Protein AF-A0AAW2FL80-F1 (afdb_monomer)

Mean predicted aligned error: 4.83 Å

InterPro domains:
  IPR005615 Glutathione synthase [PF03917] (16-203)
  IPR005615 Glutathione synthase [PTHR11130] (7-203)
  IPR014049 Glutathione synthase, N-terminal, eukaryotic [G3DSA:3.30.1490.80] (10-86)

Solvent-accessible surface area (backbone atoms only — not comparable to full-atom values): 12447 Å² total; per-residue (Å²): 131,82,73,71,71,69,66,66,83,60,84,76,82,66,54,73,68,56,45,53,55,50,52,53,53,47,53,53,49,28,57,78,72,59,43,48,40,61,46,85,91,66,68,42,97,92,50,71,42,73,51,93,73,72,87,61,71,78,64,72,60,64,68,55,54,51,52,59,60,67,44,47,65,57,50,52,51,51,51,54,53,52,75,71,34,60,68,60,49,54,64,72,39,47,70,50,40,78,73,32,73,67,56,30,53,56,48,50,53,51,50,56,44,60,75,74,47,79,84,71,87,81,84,86,84,63,68,43,76,42,71,46,71,35,90,79,55,86,40,70,43,78,76,50,72,39,73,64,88,58,73,55,38,56,55,54,28,53,50,53,52,48,40,40,52,52,32,37,77,71,73,30,43,67,58,34,70,77,67,53,75,91,63,57,48,36,60,51,53,52,49,54,54,52,50,53,52,61,72,66,65,66,94,127

Sequence (204 aa):
MDLSQLEPCVELPLSEEQLAECVDKAKDWALIHGISMRSAEHYNKNQVQVLPFTLLPSSFPRASFVAVKNIQTILNELIHKVAHDKEFLTSSLKSTIEADPFTAKLFHIYEVVHEKGFTQKVNLGLFRSDYLLHEDGSKIKQVELNTIATSFAALATITSEYHRYILAELGGRQKASEQLPENNAFIGFCKGLIFAWEFYNNPE

Foldseek 3Di:
DDLPQQDFLADDDDPPVLVVVLVVVLQVLQVVLPCWDADPVDGDPPDIHHHDDDSADDGADPVQVVVVVVCVVVVVVVVVVCLVDPVNVCVVCVVVLVVPVVVVVVVVVVVVDVVVDDPDPQDFWLKDWDWDQPDSNPDIDTPDMDRPPDDCLSVVQSVLVSNCVSCVVSVSNVVSVVPRDHRCSVVVVVVSVVVSVVVVVDPD

pLDDT: mean 93.38, std 8.64, range [36.66, 98.56]

Structure (mmCIF, N/CA/C/O backbone):
data_AF-A0AAW2FL80-F1
#
_entry.id   AF-A0AAW2FL80-F1
#
loop_
_atom_site.group_PDB
_atom_site.id
_atom_site.type_symbol
_atom_site.label_atom_id
_atom_site.label_alt_id
_atom_site.label_comp_id
_atom_site.label_asym_id
_atom_site.label_entity_id
_atom_site.label_seq_id
_atom_site.pdbx_PDB_ins_code
_atom_site.Cartn_x
_atom_site.Cartn_y
_atom_site.Cartn_z
_atom_site.occupancy
_atom_site.B_iso_or_equiv
_atom_site.auth_seq_id
_atom_site.auth_comp_id
_atom_site.auth_asym_id
_atom_site.auth_atom_id
_atom_site.pdbx_PDB_model_num
ATOM 1 N N . MET A 1 1 ? -32.739 11.746 -3.221 1.00 36.66 1 MET A N 1
ATOM 2 C CA . MET A 1 1 ? -31.984 10.548 -3.629 1.00 36.66 1 MET A CA 1
ATOM 3 C C . MET A 1 1 ?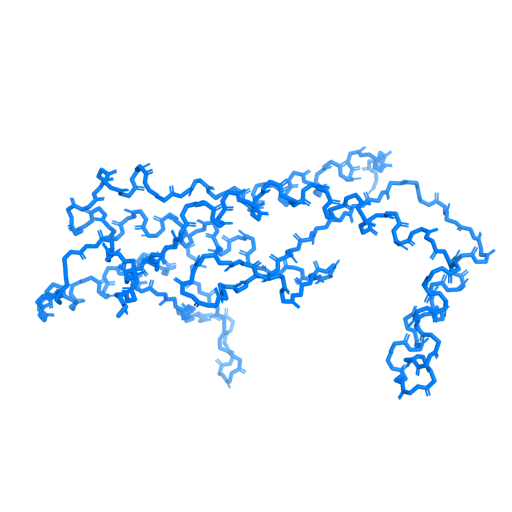 -31.018 10.292 -2.509 1.00 36.66 1 MET A C 1
ATOM 5 O O . MET A 1 1 ? -30.212 11.163 -2.213 1.00 36.66 1 MET A O 1
ATOM 9 N N . ASP A 1 2 ? -31.277 9.210 -1.795 1.00 42.09 2 ASP A N 1
ATOM 10 C CA . ASP A 1 2 ? -30.613 8.856 -0.552 1.00 42.09 2 ASP A CA 1
ATOM 11 C C . ASP A 1 2 ? -29.148 8.549 -0.871 1.00 42.09 2 ASP A C 1
ATOM 13 O O . ASP A 1 2 ? -28.865 7.643 -1.654 1.00 42.09 2 ASP A O 1
ATOM 17 N N . LEU A 1 3 ? -28.225 9.367 -0.360 1.00 47.09 3 LEU A N 1
ATOM 18 C CA . LEU A 1 3 ? -26.816 8.994 -0.329 1.00 47.09 3 LEU A CA 1
ATOM 19 C C . LEU A 1 3 ? -26.802 7.696 0.465 1.00 47.09 3 LEU A C 1
ATOM 21 O O . LEU A 1 3 ? -27.141 7.737 1.643 1.00 47.09 3 LEU A O 1
ATOM 25 N N . SER A 1 4 ? -26.472 6.562 -0.149 1.00 55.09 4 SER A N 1
ATOM 26 C CA . SER A 1 4 ? -26.296 5.310 0.581 1.00 55.09 4 SER A CA 1
ATOM 27 C C . SER A 1 4 ? -25.091 5.466 1.512 1.00 55.09 4 SER A C 1
ATOM 29 O O . SER A 1 4 ? -23.977 5.056 1.188 1.00 55.09 4 SER A O 1
ATOM 31 N N . GLN A 1 5 ? -25.289 6.161 2.634 1.00 69.31 5 GLN A N 1
ATOM 32 C CA . GLN A 1 5 ? -24.307 6.330 3.682 1.00 69.31 5 GLN A CA 1
ATOM 33 C C . GLN A 1 5 ? -24.043 4.939 4.217 1.00 69.31 5 GLN A C 1
ATOM 35 O O . GLN A 1 5 ? -24.926 4.275 4.754 1.00 69.31 5 GLN A O 1
ATOM 40 N N . LEU A 1 6 ? -22.822 4.471 3.993 1.00 78.75 6 LEU A N 1
ATOM 41 C CA . LEU A 1 6 ? -22.391 3.201 4.534 1.00 78.75 6 LEU A CA 1
ATOM 42 C C . LEU A 1 6 ? -22.517 3.275 6.052 1.00 78.75 6 LEU A C 1
ATOM 44 O O . LEU A 1 6 ? -21.982 4.191 6.679 1.00 78.75 6 LEU A O 1
ATOM 48 N N . GLU A 1 7 ? -23.233 2.313 6.622 1.00 84.00 7 GLU A N 1
ATOM 49 C CA . GLU A 1 7 ? -23.455 2.275 8.060 1.00 84.00 7 GLU A CA 1
ATOM 50 C C . GLU A 1 7 ? -22.123 2.171 8.806 1.00 84.00 7 GLU A C 1
ATOM 52 O O . GLU A 1 7 ? -21.232 1.426 8.375 1.00 84.00 7 GLU A O 1
ATOM 57 N N . PRO A 1 8 ? -21.963 2.884 9.929 1.00 85.06 8 PRO A N 1
ATOM 58 C CA . PRO A 1 8 ? -20.756 2.793 10.728 1.00 85.06 8 PRO A CA 1
ATOM 59 C C . PRO A 1 8 ? -20.553 1.378 11.292 1.00 85.06 8 PRO A C 1
ATOM 61 O O . PRO A 1 8 ? -21.468 0.556 11.428 1.00 85.06 8 PRO A O 1
ATOM 64 N N . CYS A 1 9 ? -19.303 1.064 11.629 1.00 84.69 9 CYS A N 1
ATOM 65 C CA . CYS A 1 9 ? -18.951 -0.245 12.177 1.00 84.69 9 CYS A CA 1
ATOM 66 C C . CYS A 1 9 ? -19.537 -0.467 13.583 1.00 84.69 9 CYS A C 1
ATOM 68 O O . CYS A 1 9 ? -19.841 -1.607 13.927 1.00 84.69 9 CYS A O 1
ATOM 70 N N . VAL A 1 10 ? -19.773 0.607 14.336 1.00 88.50 10 VAL A N 1
ATOM 71 C CA . VAL A 1 10 ? -20.399 0.640 15.668 1.00 88.50 10 VAL A CA 1
ATOM 72 C C . VAL A 1 10 ? -21.458 1.742 15.717 1.00 88.50 10 VAL A C 1
ATOM 74 O O . VAL A 1 10 ? -21.492 2.596 14.832 1.00 88.50 10 VAL A O 1
ATOM 77 N N . GLU A 1 11 ? -22.314 1.729 16.735 1.00 88.62 11 GLU A N 1
ATOM 78 C CA . GLU A 1 11 ? -23.254 2.824 16.984 1.00 88.62 11 GLU A CA 1
ATOM 79 C C . GLU A 1 11 ? -22.489 4.102 17.368 1.00 88.62 11 GLU A C 1
ATOM 81 O O . GLU A 1 11 ? -21.531 4.057 18.141 1.00 88.62 11 GLU A O 1
ATOM 86 N N . LEU A 1 12 ? -22.875 5.232 16.774 1.00 90.12 12 LEU A N 1
ATOM 87 C CA . LEU A 1 12 ? -22.238 6.535 16.969 1.00 90.12 12 LEU A CA 1
ATOM 88 C C . LEU A 1 12 ? -23.303 7.588 17.323 1.00 90.12 12 LEU A C 1
ATOM 90 O O . LEU A 1 12 ? -24.418 7.500 16.807 1.00 90.12 12 LEU A O 1
ATOM 94 N N . PRO A 1 13 ? -22.961 8.623 18.116 1.00 93.19 13 PRO A N 1
ATOM 95 C CA . PRO A 1 13 ? -21.646 8.883 18.712 1.00 93.19 13 PRO A CA 1
ATOM 96 C C . PRO A 1 13 ? -21.350 7.981 19.921 1.00 93.19 13 PRO A C 1
ATOM 98 O O . PRO A 1 13 ? -22.260 7.544 20.617 1.00 93.19 13 PRO A O 1
ATOM 101 N N . LEU A 1 14 ? -20.064 7.739 20.191 1.00 94.19 14 LEU A N 1
ATOM 102 C CA . LEU A 1 14 ? -19.632 7.156 21.467 1.00 94.19 14 LEU A CA 1
ATOM 103 C C . LEU A 1 14 ? -19.832 8.182 22.594 1.00 94.19 14 LEU A C 1
ATOM 105 O O . LEU A 1 14 ? -19.720 9.387 22.347 1.00 94.19 14 LEU A O 1
ATOM 109 N N . SER A 1 15 ? -20.082 7.726 23.827 1.00 96.38 15 SER A N 1
ATOM 110 C CA . SER A 1 15 ? -20.054 8.630 24.983 1.00 96.38 15 SER A CA 1
ATOM 111 C C . SER A 1 15 ? -18.646 9.210 25.182 1.00 96.38 15 SER A C 1
ATOM 113 O O . SER A 1 15 ? -17.657 8.607 24.761 1.00 96.38 15 SER A O 1
ATOM 115 N N . GLU A 1 16 ? -18.531 10.372 25.832 1.00 97.12 16 GLU A N 1
ATOM 116 C CA . GLU A 1 16 ? -17.223 11.001 26.087 1.00 97.12 16 GLU A CA 1
ATOM 117 C C . GLU A 1 16 ? -16.277 10.077 26.870 1.00 97.12 16 GLU A C 1
ATOM 119 O O . GLU A 1 16 ? -15.099 9.969 26.533 1.00 97.12 16 GLU A O 1
ATOM 124 N N . GLU A 1 17 ? -16.809 9.362 27.865 1.00 97.06 17 GLU A N 1
ATOM 125 C CA . GLU A 1 17 ? -16.064 8.390 28.669 1.00 97.06 17 GLU A CA 1
ATOM 126 C C . GLU A 1 17 ? -15.569 7.212 27.817 1.00 97.06 17 GLU A C 1
ATOM 128 O O . GLU A 1 17 ? -14.380 6.893 27.831 1.00 97.06 17 GLU A O 1
ATOM 133 N N . GLN A 1 18 ? -16.450 6.621 27.000 1.00 96.19 18 GLN A N 1
ATOM 134 C CA . GLN A 1 18 ? -16.086 5.517 26.107 1.00 96.19 18 GLN A CA 1
ATOM 135 C C . GLN A 1 18 ? -15.060 5.945 25.057 1.00 96.19 18 GLN A C 1
ATOM 137 O O . GLN A 1 18 ? -14.139 5.189 24.748 1.00 96.19 18 GLN A O 1
ATOM 142 N N . LEU A 1 19 ? -15.205 7.150 24.497 1.00 97.19 19 LEU A N 1
ATOM 143 C CA . LEU A 1 19 ? -14.268 7.692 23.521 1.00 97.19 19 LEU A CA 1
ATOM 144 C C . LEU A 1 19 ? -12.882 7.892 24.142 1.00 97.19 19 LEU A C 1
ATOM 146 O O . LEU A 1 19 ? -11.893 7.485 23.533 1.00 97.19 19 LEU A O 1
ATOM 150 N N . ALA A 1 20 ? -12.808 8.487 25.335 1.00 97.69 20 ALA A N 1
ATOM 151 C CA . ALA A 1 20 ? -11.549 8.697 26.042 1.00 97.69 20 ALA A CA 1
ATOM 152 C C . ALA A 1 20 ? -10.837 7.364 26.325 1.00 97.69 20 ALA A C 1
ATOM 154 O O . ALA A 1 20 ? -9.677 7.198 25.946 1.00 97.69 20 ALA A O 1
ATOM 155 N N . GLU A 1 21 ? -11.557 6.381 26.875 1.00 97.38 21 GLU A N 1
ATOM 156 C CA . GLU A 1 21 ? -11.011 5.047 27.145 1.00 97.38 21 GLU A CA 1
ATOM 157 C C . GLU A 1 21 ? -10.529 4.352 25.857 1.00 97.38 21 GLU A C 1
ATOM 159 O O . GLU A 1 21 ? -9.440 3.773 25.819 1.00 97.38 21 GLU A O 1
ATOM 164 N N . CYS A 1 22 ? -11.303 4.441 24.769 1.00 96.75 22 CYS A N 1
ATOM 165 C CA . CYS A 1 22 ? -10.926 3.864 23.478 1.00 96.75 22 CYS A CA 1
ATOM 166 C C . CYS A 1 22 ? -9.666 4.506 22.896 1.00 96.75 22 CYS A C 1
ATOM 168 O O . CYS A 1 22 ? -8.829 3.805 22.328 1.00 96.75 22 CYS A O 1
ATOM 170 N N . VAL A 1 23 ? -9.524 5.828 23.015 1.00 97.56 23 VAL A N 1
ATOM 171 C CA . VAL A 1 23 ? -8.348 6.557 22.528 1.00 97.56 23 VAL A CA 1
ATOM 172 C C . VAL A 1 23 ? -7.092 6.152 23.297 1.00 97.56 23 VAL A C 1
ATOM 174 O O . VAL A 1 23 ? -6.042 5.976 22.676 1.00 97.56 23 VAL A O 1
ATOM 177 N N . ASP A 1 24 ? -7.184 5.966 24.612 1.00 97.50 24 ASP A N 1
ATOM 178 C CA . ASP A 1 24 ? -6.040 5.543 25.422 1.00 97.50 24 ASP A CA 1
ATOM 179 C C . ASP A 1 24 ? -5.625 4.105 25.088 1.00 97.50 24 ASP A C 1
ATOM 181 O O . ASP A 1 24 ? -4.469 3.869 24.725 1.00 97.50 24 ASP A O 1
ATOM 185 N N . LYS A 1 25 ? -6.585 3.172 25.028 1.00 98.06 25 LYS A N 1
ATOM 186 C CA . LYS A 1 25 ? -6.337 1.796 24.557 1.00 98.06 25 LYS A CA 1
ATOM 187 C C . LYS A 1 25 ? -5.732 1.762 23.155 1.00 98.06 25 LYS A C 1
ATOM 189 O O . LYS A 1 25 ? -4.846 0.955 22.878 1.00 98.06 25 LYS A O 1
ATOM 194 N N . ALA A 1 26 ? -6.194 2.633 22.257 1.00 98.00 26 ALA A N 1
ATOM 195 C CA . ALA A 1 26 ? -5.683 2.711 20.895 1.00 98.00 26 ALA A CA 1
ATOM 196 C C . ALA A 1 26 ? -4.212 3.133 20.848 1.00 98.00 26 ALA A C 1
ATOM 198 O O . ALA A 1 26 ? -3.427 2.524 20.119 1.00 98.00 26 ALA A O 1
ATOM 199 N N . LYS A 1 27 ? -3.827 4.148 21.628 1.00 97.62 27 LYS A N 1
ATOM 200 C CA . LYS A 1 27 ? -2.434 4.609 21.717 1.00 97.62 27 LYS A CA 1
ATOM 201 C C . LYS A 1 27 ? -1.527 3.530 22.300 1.00 97.62 27 LYS A C 1
ATOM 203 O O . LYS A 1 27 ? -0.469 3.267 21.727 1.00 97.62 27 LYS A O 1
ATOM 208 N N . ASP A 1 28 ? -1.952 2.882 23.380 1.00 97.12 28 ASP A N 1
ATOM 209 C CA . ASP A 1 28 ? -1.177 1.820 24.024 1.00 97.12 28 ASP A CA 1
ATOM 210 C C . ASP A 1 28 ? -0.982 0.630 23.083 1.00 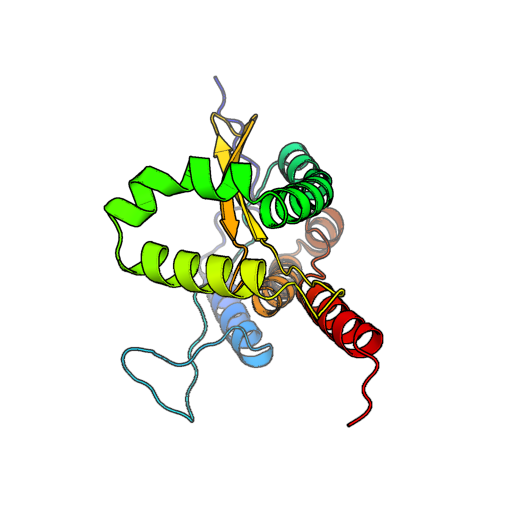97.12 28 ASP A C 1
ATOM 212 O O . ASP A 1 28 ? 0.143 0.168 22.877 1.00 97.12 28 ASP A O 1
ATOM 216 N N . TRP A 1 29 ? -2.058 0.179 22.429 1.00 98.12 29 TRP A N 1
ATOM 217 C CA . TRP A 1 29 ? -1.989 -0.907 21.455 1.00 98.12 29 TRP A CA 1
ATOM 218 C C . TRP A 1 29 ? -1.048 -0.555 20.298 1.00 98.12 29 TRP A C 1
ATOM 220 O O . TRP A 1 29 ? -0.184 -1.360 19.944 1.00 98.12 29 TRP A O 1
ATOM 230 N N . ALA A 1 30 ? -1.175 0.657 19.744 1.00 97.62 30 ALA A N 1
ATOM 231 C CA . ALA A 1 30 ? -0.334 1.151 18.660 1.00 97.62 30 ALA A CA 1
ATOM 232 C C . ALA A 1 30 ? 1.157 1.135 19.030 1.00 97.62 30 ALA A C 1
ATOM 234 O O . ALA A 1 30 ? 1.978 0.685 18.230 1.00 97.62 30 ALA A O 1
ATOM 235 N N . LEU A 1 31 ? 1.518 1.567 20.241 1.00 95.69 31 LEU A N 1
ATOM 236 C CA . LEU A 1 31 ? 2.905 1.549 20.711 1.00 95.69 31 LEU A CA 1
ATOM 237 C C . LEU A 1 31 ? 3.441 0.124 20.889 1.00 95.69 31 LEU A C 1
ATOM 239 O O . LEU A 1 31 ? 4.541 -0.168 20.423 1.00 95.69 31 LEU A O 1
ATOM 243 N N . ILE A 1 32 ? 2.662 -0.767 21.512 1.00 96.88 32 ILE A N 1
ATOM 244 C CA . ILE A 1 32 ? 3.067 -2.156 21.790 1.00 96.88 32 ILE A CA 1
ATOM 245 C C . ILE A 1 32 ? 3.286 -2.952 20.496 1.00 96.88 32 ILE A C 1
ATOM 247 O O . ILE A 1 32 ? 4.204 -3.767 20.422 1.00 96.88 32 ILE A O 1
ATOM 251 N N . HIS A 1 33 ? 2.477 -2.695 19.465 1.00 97.31 33 HIS A N 1
ATOM 252 C CA . HIS A 1 33 ? 2.510 -3.442 18.202 1.00 97.31 33 HIS A CA 1
ATOM 253 C C . HIS A 1 33 ? 3.264 -2.713 17.082 1.00 97.31 33 HIS A C 1
ATOM 255 O O . HIS A 1 33 ? 3.319 -3.195 15.954 1.00 97.31 33 HIS A O 1
ATOM 261 N N . GLY A 1 34 ? 3.875 -1.560 17.370 1.00 95.69 34 GLY A N 1
ATOM 262 C CA . GLY A 1 34 ? 4.760 -0.881 16.425 1.00 95.69 34 GLY A CA 1
ATOM 263 C C . GLY A 1 34 ? 4.065 -0.032 15.354 1.00 95.69 34 GLY A C 1
ATOM 264 O O . GLY A 1 34 ? 4.693 0.276 14.342 1.00 95.69 34 GLY A O 1
ATOM 265 N N . ILE A 1 35 ? 2.826 0.428 15.573 1.00 97.00 35 ILE A N 1
ATOM 266 C CA . ILE A 1 35 ? 2.229 1.541 14.807 1.00 97.00 35 ILE A CA 1
ATOM 267 C C . ILE A 1 35 ? 2.867 2.856 15.289 1.00 97.00 35 ILE A C 1
ATOM 269 O O . ILE A 1 35 ? 2.261 3.693 15.959 1.00 97.00 35 ILE A O 1
ATOM 273 N N . SER A 1 36 ? 4.151 3.020 14.989 1.00 95.19 36 SER A N 1
ATOM 274 C CA . SER A 1 36 ? 4.933 4.175 15.409 1.00 95.19 36 SER A CA 1
ATOM 275 C C . SER A 1 36 ? 5.980 4.560 14.370 1.00 95.19 36 SER A C 1
ATOM 277 O O . SER A 1 36 ? 6.352 3.781 13.492 1.00 95.19 36 SER A O 1
ATOM 279 N N . MET A 1 37 ? 6.446 5.800 14.454 1.00 95.06 37 MET A N 1
ATOM 280 C CA . MET A 1 37 ? 7.504 6.341 13.611 1.00 95.06 37 MET A CA 1
ATOM 281 C C . MET A 1 37 ? 8.394 7.287 14.412 1.00 95.06 37 MET A C 1
ATOM 283 O O . MET A 1 37 ? 8.021 7.763 15.483 1.00 95.06 37 MET A O 1
ATOM 287 N N . ARG A 1 38 ? 9.584 7.592 13.894 1.00 95.06 38 ARG A N 1
ATOM 288 C CA . ARG A 1 38 ? 10.404 8.679 14.442 1.00 95.06 38 ARG A CA 1
ATOM 289 C C . ARG A 1 38 ? 9.892 10.015 13.915 1.00 95.06 38 ARG A C 1
ATOM 291 O O . ARG A 1 38 ? 9.484 10.098 12.758 1.00 95.06 38 ARG A O 1
ATOM 298 N N . SER A 1 39 ? 9.934 11.049 14.752 1.00 94.00 39 SER A N 1
ATOM 299 C CA . SER A 1 39 ? 9.605 12.405 14.312 1.00 94.00 39 SER A CA 1
ATOM 300 C C . SER A 1 39 ? 10.613 12.880 13.262 1.00 94.00 39 SER A C 1
ATOM 302 O O . SER A 1 39 ? 11.821 12.711 13.440 1.00 94.00 39 SER A O 1
ATOM 304 N N . ALA A 1 40 ? 10.111 13.459 12.171 1.00 91.69 40 ALA A N 1
ATOM 305 C CA . ALA A 1 40 ? 10.943 14.098 11.154 1.00 91.69 40 ALA A CA 1
ATOM 306 C C . ALA A 1 40 ? 11.438 15.481 11.613 1.00 91.69 40 ALA A C 1
ATOM 308 O O . ALA A 1 40 ? 12.554 15.873 11.290 1.00 91.69 40 ALA A O 1
ATOM 309 N N . GLU A 1 41 ? 10.629 16.192 12.402 1.00 93.81 41 GLU A N 1
ATOM 310 C CA . GLU A 1 41 ? 10.933 17.535 12.916 1.00 93.81 41 GLU A CA 1
ATOM 311 C C . GLU A 1 41 ? 11.844 17.486 14.151 1.00 93.81 41 GLU A C 1
ATOM 313 O O . GLU A 1 41 ? 12.738 18.313 14.323 1.00 93.81 41 GLU A O 1
ATOM 318 N N . HIS A 1 42 ? 11.646 16.480 15.005 1.00 94.06 42 HIS A N 1
ATOM 319 C CA . HIS A 1 42 ? 12.360 16.301 16.269 1.00 94.06 42 HIS A CA 1
ATOM 320 C C . HIS A 1 42 ? 12.961 14.897 16.355 1.00 94.06 42 HIS A C 1
ATOM 322 O O . HIS A 1 42 ? 12.634 14.107 17.242 1.00 94.06 42 HIS A O 1
ATOM 328 N N . TYR A 1 43 ? 13.821 14.558 15.391 1.00 95.31 43 TYR A N 1
ATOM 329 C CA . TYR A 1 43 ? 14.413 13.226 15.307 1.00 95.31 43 TYR A CA 1
ATOM 330 C C . TYR A 1 43 ? 15.182 12.853 16.580 1.00 95.31 43 TYR A C 1
ATOM 332 O O . TYR A 1 43 ? 16.131 13.523 16.988 1.00 95.31 43 TYR A O 1
ATOM 340 N N . ASN A 1 44 ? 14.820 11.711 17.163 1.00 95.62 44 ASN A N 1
ATOM 341 C CA . ASN A 1 44 ? 15.530 11.107 18.278 1.00 95.62 44 ASN A CA 1
ATOM 342 C C . ASN A 1 44 ? 15.561 9.585 18.095 1.00 95.62 44 ASN A C 1
ATOM 344 O O . ASN A 1 44 ? 14.531 8.933 17.943 1.00 95.62 44 ASN A O 1
ATOM 348 N N . LYS A 1 45 ? 16.761 8.998 18.121 1.00 94.31 45 LYS A N 1
ATOM 349 C CA . LYS A 1 45 ? 16.955 7.554 17.912 1.00 94.31 45 LYS A CA 1
ATOM 350 C C . LYS A 1 45 ? 16.279 6.683 18.981 1.00 94.31 45 LYS A C 1
ATOM 352 O O . LYS A 1 45 ? 15.921 5.547 18.673 1.00 94.31 45 LYS A O 1
ATOM 357 N N . ASN A 1 46 ? 16.106 7.230 20.187 1.00 96.00 46 ASN A N 1
ATOM 358 C CA . ASN A 1 46 ? 15.567 6.563 21.373 1.00 96.00 46 ASN A CA 1
ATOM 359 C C . ASN A 1 46 ? 14.083 6.887 21.6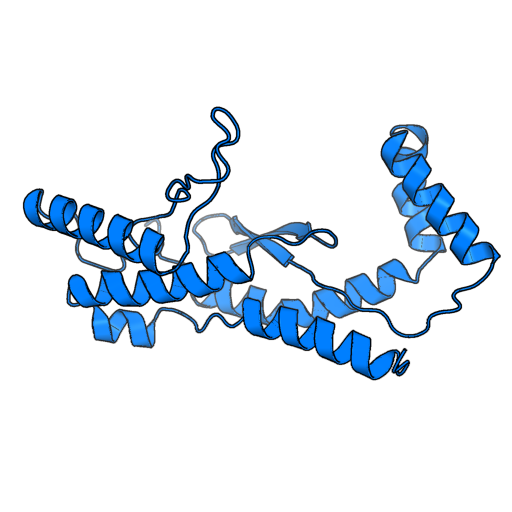20 1.00 96.00 46 ASN A C 1
ATOM 361 O O . ASN A 1 46 ? 13.547 6.498 22.652 1.00 96.00 46 ASN A O 1
ATOM 365 N N . GLN A 1 47 ? 13.430 7.625 20.718 1.00 94.38 47 GLN A N 1
ATOM 366 C CA . GLN A 1 47 ? 12.027 8.004 20.849 1.00 94.38 47 GLN A CA 1
ATOM 367 C C . GLN A 1 47 ? 11.265 7.639 19.579 1.00 94.38 47 GLN A C 1
ATOM 369 O O . GLN A 1 47 ? 11.764 7.789 18.464 1.00 94.38 47 GLN A O 1
ATOM 374 N N . VAL A 1 48 ? 10.030 7.193 19.764 1.00 95.31 48 VAL A N 1
ATOM 375 C CA . VAL A 1 48 ? 9.048 7.028 18.696 1.00 95.31 48 VAL A CA 1
ATOM 376 C C . VAL A 1 48 ? 7.766 7.746 19.091 1.00 95.31 48 VAL A C 1
ATOM 378 O O . VAL A 1 48 ? 7.504 7.969 20.273 1.00 95.31 48 VAL A O 1
ATOM 381 N N . GLN A 1 49 ? 6.978 8.113 18.092 1.00 94.50 49 GLN A N 1
ATOM 382 C CA . GLN A 1 49 ? 5.634 8.641 18.253 1.00 94.50 49 GLN A CA 1
ATOM 383 C C . GLN A 1 49 ? 4.651 7.736 17.521 1.00 94.50 49 GLN A C 1
ATOM 385 O O . GLN A 1 49 ? 4.994 7.135 16.502 1.00 94.50 49 GLN A O 1
ATOM 390 N N . VAL A 1 50 ? 3.433 7.651 18.040 1.00 95.38 50 VAL A N 1
ATOM 391 C CA . VAL A 1 50 ? 2.328 6.945 17.388 1.00 95.38 50 VAL A CA 1
ATOM 392 C C . VAL A 1 50 ? 2.104 7.538 15.996 1.00 95.38 50 VAL A C 1
ATOM 394 O O . VAL A 1 50 ? 2.032 8.759 15.839 1.00 95.38 50 VAL A O 1
ATOM 397 N N . LEU A 1 51 ? 2.034 6.681 14.978 1.00 95.12 51 LEU A N 1
ATOM 398 C CA . LEU A 1 51 ? 1.754 7.115 13.609 1.00 95.12 51 LEU A CA 1
ATOM 399 C C . LEU A 1 51 ? 0.255 7.440 13.488 1.00 95.12 51 LEU A C 1
ATOM 401 O O . LEU A 1 51 ? -0.535 6.665 14.014 1.00 95.12 51 LEU A O 1
ATOM 405 N N . PRO A 1 52 ? -0.169 8.532 12.820 1.00 94.19 52 PRO A N 1
ATOM 406 C CA . PRO A 1 52 ? -1.587 8.878 12.703 1.00 94.19 52 PRO A CA 1
ATOM 407 C C . PRO A 1 52 ? -2.432 7.766 12.067 1.00 94.19 52 PRO A C 1
ATOM 409 O O . PRO A 1 52 ? -2.131 7.286 10.979 1.00 94.19 52 PRO A O 1
ATOM 412 N N . PHE A 1 53 ? -3.521 7.383 12.727 1.00 95.56 53 PHE A N 1
ATOM 413 C CA . PHE A 1 53 ? -4.393 6.285 12.314 1.00 95.56 53 PHE A CA 1
ATOM 414 C C . PHE A 1 53 ? -5.839 6.572 12.723 1.00 95.56 53 PHE A C 1
ATOM 416 O O . PHE A 1 53 ? -6.095 7.390 13.609 1.00 95.56 53 PHE A O 1
ATOM 423 N N . THR A 1 54 ? -6.798 5.924 12.062 1.00 96.50 54 THR A N 1
ATOM 424 C CA . THR A 1 54 ? -8.215 6.073 12.407 1.00 96.50 54 THR A CA 1
ATOM 425 C C . THR A 1 54 ? -8.554 5.205 13.614 1.00 96.50 54 THR A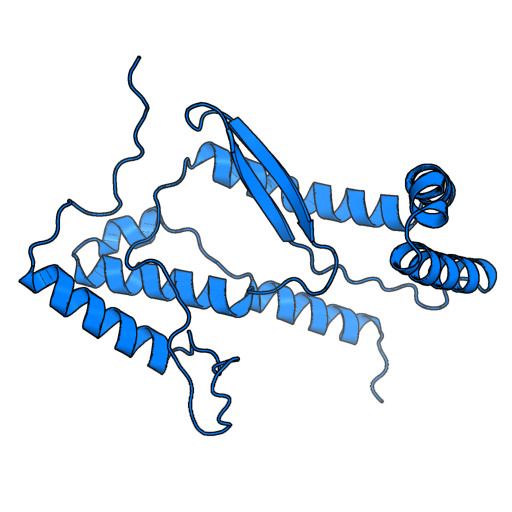 C 1
ATOM 427 O O . THR A 1 54 ? -8.209 4.023 13.639 1.00 96.50 54 THR A O 1
ATOM 430 N N . LEU A 1 55 ? -9.275 5.775 14.587 1.00 96.31 55 LEU A N 1
ATOM 431 C CA . LEU A 1 55 ? -9.734 5.050 15.779 1.00 96.31 55 LEU A CA 1
ATOM 432 C C . LEU A 1 55 ? -10.621 3.850 15.409 1.00 96.31 55 LEU A C 1
ATOM 434 O O . LEU A 1 55 ? -10.518 2.779 15.991 1.00 96.31 55 LEU A O 1
ATOM 438 N N . LEU A 1 56 ? -11.489 4.030 14.414 1.00 95.38 56 LEU A N 1
ATOM 439 C CA . LEU A 1 56 ? -12.373 2.993 13.896 1.00 95.38 56 LEU A CA 1
ATOM 440 C C . LEU A 1 56 ? -12.080 2.752 12.410 1.00 95.38 56 LEU A C 1
ATOM 442 O O . LEU A 1 56 ? -11.637 3.678 11.715 1.00 95.38 56 LEU A O 1
ATOM 446 N N . PRO A 1 57 ? -12.323 1.536 11.896 1.00 94.88 57 PRO A N 1
ATOM 447 C CA . PRO A 1 57 ? -12.272 1.291 10.463 1.00 94.88 57 PRO A CA 1
ATOM 448 C C . PRO A 1 57 ? -13.363 2.091 9.747 1.00 94.88 57 PRO A C 1
ATOM 450 O O . PRO A 1 57 ? -14.477 2.247 10.247 1.00 94.88 57 PRO A O 1
ATOM 453 N N . SER A 1 58 ? -13.044 2.593 8.557 1.00 92.25 58 SER A N 1
ATOM 454 C CA . SER A 1 58 ? -14.026 3.245 7.692 1.00 92.25 58 SER A CA 1
ATOM 455 C C . SER A 1 58 ? -14.846 2.204 6.934 1.00 92.25 58 SER A C 1
ATOM 457 O O . SER A 1 58 ? -14.293 1.254 6.376 1.00 92.25 58 SER A O 1
ATOM 459 N N . SER A 1 59 ? -16.161 2.399 6.872 1.00 91.00 59 SER A N 1
ATOM 460 C CA . SER A 1 59 ? -17.039 1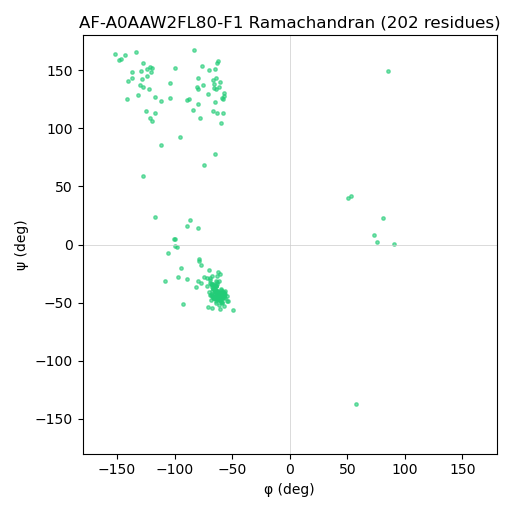.533 6.088 1.00 91.00 59 SER A CA 1
ATOM 461 C C . SER A 1 59 ? -16.745 1.666 4.593 1.00 91.00 59 SER A C 1
ATOM 463 O O . SER A 1 59 ? -16.537 2.767 4.083 1.00 91.00 59 SER A O 1
ATOM 465 N N . PHE A 1 60 ? -16.738 0.537 3.881 1.00 92.00 60 PHE A N 1
ATOM 466 C CA . PHE A 1 60 ? -16.401 0.477 2.458 1.00 92.00 60 PHE A CA 1
ATOM 467 C C . PHE A 1 60 ? -17.315 -0.509 1.706 1.00 92.00 60 PHE A C 1
ATOM 469 O O . PHE A 1 60 ? -17.598 -1.587 2.241 1.00 92.00 60 PHE A O 1
ATOM 476 N N . PRO A 1 61 ? -17.772 -0.213 0.469 1.00 92.12 61 PRO A N 1
ATOM 477 C CA . PRO A 1 61 ? -18.659 -1.107 -0.268 1.00 92.12 61 PRO A CA 1
ATOM 478 C C . PRO A 1 61 ? -17.967 -2.430 -0.612 1.00 92.12 61 PRO A C 1
ATOM 480 O O . PRO A 1 61 ? -16.951 -2.464 -1.312 1.00 92.12 61 PRO A O 1
ATOM 483 N N . ARG A 1 62 ? -18.555 -3.549 -0.169 1.00 91.62 62 ARG A N 1
ATOM 484 C CA . ARG A 1 62 ? -18.002 -4.898 -0.386 1.00 91.62 62 ARG A CA 1
ATOM 485 C C . ARG A 1 62 ? -17.772 -5.204 -1.867 1.00 91.62 62 ARG A C 1
ATOM 487 O O . ARG A 1 62 ? -16.735 -5.765 -2.210 1.00 91.62 62 ARG A O 1
ATOM 494 N N . ALA A 1 63 ? -18.720 -4.837 -2.731 1.00 92.50 63 ALA A N 1
ATOM 495 C CA . ALA A 1 63 ? -18.618 -5.073 -4.171 1.00 92.50 63 ALA A CA 1
ATOM 496 C C . ALA A 1 63 ? -17.386 -4.376 -4.770 1.00 92.50 63 ALA A C 1
ATOM 498 O O . ALA A 1 63 ? -16.598 -5.015 -5.465 1.00 92.50 63 ALA A O 1
ATOM 499 N N . SER A 1 64 ? -17.171 -3.105 -4.422 1.00 94.06 64 SER A N 1
ATOM 500 C CA . SER A 1 64 ? -16.015 -2.323 -4.866 1.00 94.06 64 SER A CA 1
ATOM 501 C C . SER A 1 64 ? -14.699 -2.910 -4.352 1.00 94.06 64 SER A C 1
ATOM 503 O O . SER A 1 64 ? -13.761 -3.058 -5.131 1.00 94.06 64 SER A O 1
ATOM 505 N N . PHE A 1 65 ? -14.641 -3.317 -3.076 1.00 94.94 65 PHE A N 1
ATOM 506 C CA . PHE A 1 65 ? -13.453 -3.956 -2.491 1.00 94.94 65 PHE A CA 1
ATOM 507 C C . PHE A 1 65 ? -13.088 -5.259 -3.212 1.00 94.94 65 PHE A C 1
ATOM 509 O O . PHE A 1 65 ? -11.937 -5.468 -3.589 1.00 94.94 65 PHE A O 1
ATOM 516 N N . VAL A 1 66 ? -14.075 -6.132 -3.436 1.00 95.50 66 VAL A N 1
ATOM 517 C CA . VAL A 1 66 ? -13.864 -7.411 -4.129 1.00 95.50 66 VAL A CA 1
ATOM 518 C C . VAL A 1 66 ? -13.423 -7.182 -5.575 1.00 95.50 66 VAL A C 1
ATOM 520 O O . VAL A 1 66 ? -12.509 -7.860 -6.038 1.00 95.50 66 VAL A O 1
ATOM 523 N N . ALA A 1 67 ? -14.012 -6.207 -6.273 1.00 95.19 67 ALA A N 1
ATOM 524 C CA . ALA A 1 67 ? -13.643 -5.884 -7.648 1.00 95.19 67 ALA A CA 1
ATOM 525 C C . ALA A 1 67 ? -12.159 -5.495 -7.773 1.00 95.19 67 ALA A C 1
ATOM 527 O O . ALA A 1 67 ? -11.440 -6.076 -8.588 1.00 95.19 67 ALA A O 1
ATOM 528 N N . VAL A 1 68 ? -11.672 -4.573 -6.932 1.00 96.50 68 VAL A N 1
ATOM 529 C CA . VAL A 1 68 ? -10.266 -4.127 -6.990 1.00 96.50 68 VAL A CA 1
ATOM 530 C C . VAL A 1 68 ? -9.285 -5.157 -6.438 1.00 96.50 68 VAL A C 1
ATOM 532 O O . VAL A 1 68 ? -8.151 -5.240 -6.902 1.00 96.50 68 VAL A O 1
ATOM 535 N N . LYS A 1 69 ? -9.718 -6.011 -5.504 1.00 96.81 69 LYS A N 1
ATOM 536 C CA . LYS A 1 69 ? -8.919 -7.162 -5.072 1.00 96.81 69 LYS A CA 1
ATOM 537 C C . LYS A 1 69 ? -8.699 -8.143 -6.227 1.00 96.81 69 LYS A C 1
ATOM 539 O O . LYS A 1 69 ? -7.583 -8.613 -6.428 1.00 96.81 69 LYS A O 1
ATOM 544 N N . ASN A 1 70 ? -9.748 -8.436 -6.995 1.00 97.00 70 ASN A N 1
ATOM 545 C CA . ASN A 1 70 ? -9.697 -9.427 -8.070 1.00 97.00 70 ASN A CA 1
ATOM 546 C C . ASN A 1 70 ? -8.895 -8.956 -9.292 1.00 97.00 70 ASN A C 1
ATOM 548 O O . ASN A 1 70 ? -8.306 -9.786 -9.978 1.00 97.00 70 ASN A O 1
ATOM 552 N N . ILE A 1 71 ? -8.838 -7.647 -9.565 1.00 97.31 71 ILE A N 1
ATOM 553 C CA . ILE A 1 71 ? -8.068 -7.118 -10.703 1.00 97.31 71 ILE A CA 1
ATOM 554 C C . ILE A 1 71 ? -6.558 -7.039 -10.428 1.00 97.31 71 ILE A C 1
ATOM 556 O O . ILE A 1 71 ? -5.775 -6.893 -11.364 1.00 97.31 71 ILE A O 1
ATOM 560 N N . GLN A 1 72 ? -6.117 -7.157 -9.170 1.00 97.31 72 GLN A N 1
ATOM 561 C CA . GLN A 1 72 ? -4.716 -6.937 -8.800 1.00 97.31 72 GLN A CA 1
ATOM 562 C C . GLN A 1 72 ? -3.741 -7.843 -9.569 1.00 97.31 72 GLN A C 1
ATOM 564 O O . GLN A 1 72 ? -2.708 -7.372 -10.032 1.00 97.31 72 GLN A O 1
ATOM 569 N N . THR A 1 73 ? -4.056 -9.127 -9.754 1.00 97.38 73 THR A N 1
ATOM 570 C CA . THR A 1 73 ? -3.179 -10.050 -10.501 1.00 97.38 73 THR A CA 1
ATOM 571 C C . THR A 1 73 ? -3.117 -9.714 -11.990 1.00 97.38 73 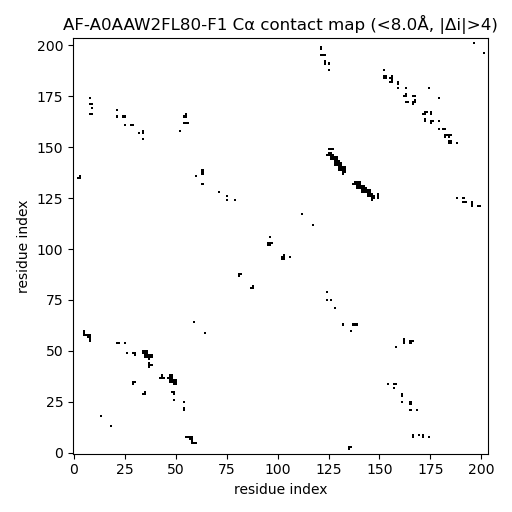THR A C 1
ATOM 573 O O . THR A 1 73 ? -2.050 -9.821 -12.590 1.00 97.38 73 THR A O 1
ATOM 576 N N . ILE A 1 74 ? -4.223 -9.233 -12.564 1.00 98.19 74 ILE A N 1
ATOM 577 C CA . ILE A 1 74 ? -4.290 -8.759 -13.952 1.00 98.19 74 ILE A CA 1
ATOM 578 C C . ILE A 1 74 ? -3.410 -7.516 -14.121 1.00 98.19 74 ILE A C 1
ATOM 580 O O . ILE A 1 74 ? -2.652 -7.427 -15.084 1.00 98.19 74 ILE A O 1
ATOM 584 N N . LEU A 1 75 ? -3.454 -6.580 -13.166 1.00 98.12 75 LEU A N 1
ATOM 585 C CA . LEU A 1 75 ? -2.574 -5.409 -13.163 1.00 98.12 75 LEU A CA 1
ATOM 586 C C . LEU A 1 75 ? -1.099 -5.801 -13.043 1.00 98.12 75 LEU A C 1
ATOM 588 O O . LEU A 1 75 ? -0.266 -5.236 -13.744 1.00 98.12 75 LEU A O 1
ATOM 592 N N . ASN A 1 76 ? -0.770 -6.789 -12.206 1.00 97.81 76 ASN A N 1
ATOM 593 C CA . ASN A 1 76 ? 0.605 -7.271 -12.080 1.00 97.81 76 ASN A CA 1
ATOM 594 C C . ASN A 1 76 ? 1.143 -7.781 -13.429 1.00 97.81 76 ASN A C 1
ATOM 596 O O . ASN A 1 76 ? 2.256 -7.433 -13.822 1.00 97.81 76 ASN A O 1
ATOM 600 N N . GLU A 1 77 ? 0.345 -8.573 -14.152 1.00 98.06 77 GLU A N 1
ATOM 601 C CA . GLU A 1 77 ? 0.717 -9.092 -15.471 1.00 98.06 77 GLU A CA 1
ATOM 602 C C . GLU A 1 77 ? 0.790 -7.985 -16.529 1.00 98.06 77 GLU A C 1
ATOM 604 O O . GLU A 1 77 ? 1.743 -7.941 -17.308 1.00 98.06 77 GLU A O 1
ATOM 609 N N . LEU A 1 78 ? -0.182 -7.067 -16.543 1.00 98.19 78 LEU A N 1
ATOM 610 C CA . LEU A 1 78 ? -0.185 -5.911 -17.441 1.00 98.19 78 LEU A CA 1
ATOM 611 C C . LEU A 1 78 ? 1.115 -5.117 -17.304 1.00 98.19 78 LEU A C 1
ATOM 613 O O . LEU A 1 78 ? 1.767 -4.812 -18.297 1.00 98.19 78 LEU A O 1
ATOM 617 N N . ILE A 1 79 ? 1.510 -4.818 -16.072 1.00 97.75 79 ILE A N 1
ATOM 618 C CA . ILE A 1 79 ? 2.677 -3.985 -15.783 1.00 97.75 79 ILE A CA 1
ATOM 619 C C . ILE A 1 79 ? 3.967 -4.720 -16.093 1.00 97.75 79 ILE A C 1
ATOM 621 O O . ILE A 1 79 ? 4.895 -4.120 -16.628 1.00 97.75 79 ILE A O 1
ATOM 625 N N . HIS A 1 80 ? 4.004 -6.029 -15.850 1.00 96.69 80 HIS A N 1
ATOM 626 C CA . HIS A 1 80 ? 5.101 -6.862 -16.312 1.00 96.69 80 HIS A CA 1
ATOM 627 C C . HIS A 1 80 ? 5.258 -6.796 -17.840 1.00 96.69 80 HIS A C 1
ATOM 629 O O . HIS A 1 80 ? 6.371 -6.597 -18.319 1.00 96.69 80 HIS A O 1
ATOM 635 N N . LYS A 1 81 ? 4.166 -6.900 -18.608 1.00 97.25 81 LYS A N 1
ATOM 636 C CA . LYS A 1 81 ? 4.208 -6.806 -20.078 1.00 97.25 81 LYS A CA 1
ATOM 637 C C . LYS A 1 81 ? 4.630 -5.417 -20.556 1.00 97.25 81 LYS A C 1
ATOM 639 O O . LYS A 1 81 ? 5.524 -5.322 -21.386 1.00 97.25 81 LYS A O 1
ATOM 644 N N . VAL A 1 82 ? 4.052 -4.359 -19.984 1.00 97.25 82 VAL A N 1
ATOM 645 C CA . VAL A 1 82 ? 4.410 -2.963 -20.293 1.00 97.25 82 VAL A CA 1
ATOM 646 C C . VAL A 1 82 ? 5.892 -2.697 -20.024 1.00 97.25 82 VAL A C 1
ATOM 648 O O . VAL A 1 82 ? 6.555 -2.071 -20.843 1.00 97.25 82 VAL A O 1
ATOM 651 N N . ALA A 1 83 ? 6.445 -3.216 -18.924 1.00 94.88 83 ALA A N 1
ATOM 652 C CA . ALA A 1 83 ? 7.861 -3.046 -18.591 1.00 94.88 83 ALA A CA 1
ATOM 653 C C . ALA A 1 83 ? 8.821 -3.672 -19.625 1.00 94.88 83 ALA A C 1
ATOM 655 O O . ALA A 1 83 ? 9.971 -3.245 -19.726 1.00 94.88 83 ALA A O 1
ATOM 656 N N . HIS A 1 84 ? 8.361 -4.666 -20.393 1.00 93.44 84 HIS A N 1
ATOM 657 C CA . HIS A 1 84 ? 9.147 -5.345 -21.429 1.00 93.44 84 HIS A CA 1
ATOM 658 C C . HIS A 1 84 ? 8.848 -4.838 -22.848 1.00 93.44 84 HIS A C 1
ATOM 660 O O . HIS A 1 84 ? 9.480 -5.292 -23.801 1.00 93.44 84 HIS A O 1
ATOM 666 N N . ASP A 1 85 ? 7.925 -3.888 -23.004 1.00 96.69 85 ASP A N 1
ATOM 667 C CA . ASP A 1 85 ? 7.592 -3.292 -24.294 1.00 96.69 85 ASP A CA 1
ATOM 668 C C . ASP A 1 85 ? 8.372 -1.986 -24.497 1.00 96.69 85 ASP A C 1
ATOM 670 O O . ASP A 1 85 ? 7.960 -0.899 -24.079 1.00 96.69 85 ASP A O 1
ATOM 674 N N . LYS A 1 86 ? 9.543 -2.101 -25.137 1.00 95.88 86 LYS A N 1
ATOM 675 C CA . LYS A 1 86 ? 10.413 -0.949 -25.411 1.00 95.88 86 LYS A CA 1
ATOM 676 C C . LYS A 1 86 ? 9.729 0.093 -26.283 1.00 95.88 86 LYS A C 1
ATOM 678 O O . LYS A 1 86 ? 9.846 1.282 -26.002 1.00 95.88 86 LYS A O 1
ATOM 683 N N . GLU A 1 87 ? 9.041 -0.333 -27.336 1.00 97.50 87 GLU A N 1
ATOM 684 C CA . GLU A 1 87 ? 8.403 0.592 -28.271 1.00 97.50 87 GLU A CA 1
ATOM 685 C C . GLU A 1 87 ? 7.309 1.397 -27.565 1.00 97.50 87 GLU A C 1
ATOM 687 O O . GLU A 1 87 ? 7.259 2.628 -27.683 1.00 97.50 87 GLU A O 1
ATOM 692 N N . PHE A 1 88 ? 6.491 0.725 -26.755 1.00 98.06 88 PHE A N 1
ATOM 693 C CA . PHE A 1 88 ? 5.467 1.373 -25.949 1.00 98.06 88 PHE A CA 1
ATOM 694 C C . PHE A 1 88 ? 6.061 2.370 -24.948 1.00 98.06 88 PHE A C 1
ATOM 696 O O . PHE A 1 88 ? 5.595 3.508 -24.877 1.00 98.06 88 PHE A O 1
ATOM 703 N N . LEU A 1 89 ? 7.103 1.992 -24.198 1.00 97.69 89 LEU A N 1
ATOM 704 C CA . LEU A 1 89 ? 7.726 2.887 -23.217 1.00 97.69 89 LEU A CA 1
ATOM 705 C C . LEU A 1 89 ? 8.405 4.091 -23.881 1.00 97.69 89 LEU A C 1
ATOM 707 O O . LEU A 1 89 ? 8.186 5.223 -23.448 1.00 97.69 89 LEU A O 1
ATOM 711 N N . THR A 1 90 ? 9.181 3.874 -24.950 1.00 97.38 90 THR A N 1
ATOM 712 C CA . THR A 1 90 ? 9.847 4.953 -25.698 1.00 97.38 90 THR A CA 1
ATOM 713 C C . THR A 1 90 ? 8.833 5.934 -26.276 1.00 97.38 90 THR A C 1
ATOM 715 O O . THR A 1 90 ? 9.014 7.145 -26.160 1.00 97.38 90 THR A O 1
ATOM 718 N N . SER A 1 91 ? 7.755 5.437 -26.888 1.00 98.00 91 SER A N 1
ATOM 719 C CA . SER A 1 91 ? 6.731 6.301 -27.481 1.00 98.00 91 SER A CA 1
ATOM 720 C C . SER A 1 91 ? 5.921 7.054 -26.421 1.00 98.00 91 SER A C 1
ATOM 722 O O . SER A 1 91 ? 5.720 8.261 -26.560 1.00 98.00 91 SER A O 1
ATOM 724 N N . SER A 1 92 ? 5.524 6.380 -25.338 1.00 97.94 92 SER A N 1
ATOM 725 C CA . SER A 1 92 ? 4.699 6.961 -24.269 1.00 97.94 92 SER A CA 1
ATOM 726 C C . SER A 1 92 ? 5.436 8.016 -23.444 1.00 97.94 92 SER A C 1
ATOM 728 O O . SER A 1 92 ? 4.815 8.970 -22.981 1.00 97.94 92 SER A O 1
ATOM 730 N N . LEU A 1 93 ? 6.752 7.866 -23.256 1.00 97.81 93 LEU A N 1
ATOM 731 C CA . LEU A 1 93 ? 7.557 8.768 -22.424 1.00 97.81 93 LEU A CA 1
ATOM 732 C C . LEU A 1 93 ? 8.299 9.846 -23.220 1.00 97.81 93 LEU A C 1
ATOM 734 O O . LEU A 1 93 ? 8.949 10.689 -22.606 1.00 97.81 93 LEU A O 1
ATOM 738 N N . LYS A 1 94 ? 8.196 9.865 -24.557 1.00 97.50 94 LYS A N 1
ATOM 739 C CA . LYS A 1 94 ? 8.977 10.760 -25.428 1.00 97.50 94 LYS A CA 1
ATOM 740 C C . LYS A 1 94 ? 8.934 12.225 -24.979 1.00 97.50 94 LYS A C 1
ATOM 742 O O . LYS A 1 94 ? 9.975 12.813 -24.707 1.00 97.50 94 LYS A O 1
ATOM 747 N N . SER A 1 95 ? 7.739 12.802 -24.852 1.00 98.06 95 SER A N 1
ATOM 748 C CA . SER A 1 95 ? 7.588 14.201 -24.429 1.00 98.06 95 SER A CA 1
ATOM 749 C C . SER A 1 95 ? 7.971 14.421 -22.964 1.00 98.06 95 SER A C 1
ATOM 751 O O . SER A 1 95 ? 8.418 15.503 -22.597 1.00 98.06 95 SER A O 1
ATOM 753 N N . THR A 1 96 ? 7.808 13.406 -22.113 1.00 97.75 96 THR A N 1
ATOM 754 C CA . THR A 1 96 ? 8.170 13.482 -20.692 1.00 97.75 96 THR A CA 1
ATOM 755 C C . THR A 1 96 ? 9.681 13.531 -20.510 1.00 97.75 96 THR A C 1
ATOM 757 O O . THR A 1 96 ? 10.163 14.324 -19.716 1.00 97.75 96 THR A O 1
ATOM 760 N N . ILE A 1 97 ? 10.438 12.742 -21.273 1.00 97.69 97 ILE A N 1
ATOM 761 C CA . ILE A 1 97 ? 11.908 12.739 -21.251 1.00 97.69 97 ILE A CA 1
ATOM 762 C C . ILE A 1 97 ? 12.468 14.086 -21.726 1.00 97.69 97 ILE A C 1
ATOM 764 O O . ILE A 1 97 ? 13.468 14.558 -21.192 1.00 97.69 97 ILE A O 1
ATOM 768 N N . GLU A 1 98 ? 11.817 14.725 -22.702 1.00 97.44 98 GLU A N 1
ATOM 769 C CA . GLU A 1 98 ? 12.195 16.063 -23.174 1.00 97.44 98 GLU A CA 1
ATOM 770 C C . GLU A 1 98 ? 11.949 17.150 -22.109 1.00 97.44 98 GLU A C 1
ATOM 772 O O . GLU A 1 98 ? 12.710 18.115 -22.027 1.00 97.44 98 GLU A O 1
ATOM 777 N N . ALA A 1 99 ? 10.904 16.995 -21.289 1.00 98.12 99 ALA A N 1
ATOM 778 C CA . ALA A 1 99 ? 10.463 18.008 -20.330 1.00 98.12 99 ALA A CA 1
ATOM 779 C C . ALA A 1 99 ? 10.972 17.803 -18.888 1.00 98.12 99 ALA A C 1
ATOM 781 O O . ALA A 1 99 ? 11.110 18.783 -18.155 1.00 98.12 99 ALA A O 1
ATOM 782 N N . ASP A 1 100 ? 11.244 16.565 -18.462 1.00 98.44 100 ASP A N 1
ATOM 783 C CA . ASP A 1 100 ? 11.628 16.213 -17.091 1.00 98.44 100 ASP A CA 1
ATOM 784 C C . ASP A 1 100 ? 13.022 15.551 -17.022 1.00 98.44 100 ASP A C 1
ATOM 786 O O . ASP A 1 100 ? 13.177 14.362 -17.335 1.00 98.44 100 ASP A O 1
ATOM 790 N N . PRO A 1 101 ? 14.049 16.274 -16.528 1.00 98.25 101 PRO A N 1
ATOM 791 C CA . PRO A 1 101 ? 15.404 15.745 -16.384 1.00 98.25 101 PRO A CA 1
ATOM 792 C C . PRO A 1 101 ? 15.518 14.529 -15.460 1.00 98.25 101 PRO A C 1
ATOM 794 O O . PRO A 1 101 ? 16.479 13.764 -15.580 1.00 98.25 101 PRO A O 1
ATOM 797 N N . PHE A 1 102 ? 14.601 14.360 -14.502 1.00 98.31 102 PHE A N 1
ATOM 798 C CA . PHE A 1 102 ? 14.618 13.201 -13.615 1.00 98.31 102 PHE A CA 1
ATOM 799 C C . PHE A 1 102 ? 14.218 11.934 -14.377 1.00 98.31 102 PHE A C 1
ATOM 801 O O . PHE A 1 102 ? 14.999 10.980 -14.431 1.00 98.31 102 PHE A O 1
ATOM 808 N N . THR A 1 103 ? 13.063 11.956 -15.046 1.00 98.06 103 THR A N 1
ATOM 809 C CA . THR A 1 103 ? 12.601 10.851 -15.897 1.00 98.06 103 THR A CA 1
ATOM 810 C C . THR A 1 103 ? 13.587 10.558 -17.026 1.00 98.06 103 THR A C 1
ATOM 812 O O . THR A 1 103 ? 13.870 9.390 -17.291 1.00 98.06 103 THR A O 1
ATOM 815 N N . ALA A 1 104 ? 14.198 11.582 -17.631 1.00 98.31 104 ALA A N 1
ATOM 816 C CA . ALA A 1 104 ? 15.214 11.398 -18.669 1.00 98.31 104 ALA A CA 1
ATOM 817 C C . ALA A 1 104 ? 16.401 10.541 -18.201 1.00 98.31 104 ALA A C 1
ATOM 819 O O . ALA A 1 104 ? 16.864 9.656 -18.920 1.00 98.31 104 ALA A O 1
ATOM 820 N N . LYS A 1 105 ? 16.872 10.751 -16.965 1.00 98.56 105 LYS A N 1
ATOM 821 C CA . LYS A 1 105 ? 17.962 9.951 -16.386 1.00 98.56 105 LYS A CA 1
ATOM 822 C C . LYS A 1 105 ? 17.546 8.505 -16.127 1.00 98.56 105 LYS A C 1
ATOM 824 O O . LYS A 1 105 ? 18.342 7.603 -16.379 1.00 98.56 105 LYS A O 1
ATOM 829 N N . LEU A 1 106 ? 16.322 8.277 -15.646 1.00 98.06 106 LEU A N 1
ATOM 830 C CA . LEU A 1 106 ? 15.791 6.922 -15.459 1.00 98.06 106 LEU A CA 1
ATOM 831 C C . LEU A 1 106 ? 15.688 6.184 -16.797 1.00 98.06 106 LEU A C 1
ATOM 833 O O . LEU A 1 106 ? 16.105 5.031 -16.904 1.00 98.06 106 LEU A O 1
ATOM 837 N N . PHE A 1 107 ? 15.189 6.870 -17.826 1.00 98.00 107 PHE A N 1
ATOM 838 C CA . PHE A 1 107 ? 15.047 6.295 -19.157 1.00 98.00 107 PHE A CA 1
ATOM 839 C C . PHE A 1 107 ? 16.401 5.985 -19.802 1.00 98.00 107 PHE A C 1
ATOM 841 O O . PHE A 1 107 ? 16.567 4.919 -20.384 1.00 98.00 107 PHE A O 1
ATOM 848 N N . HIS A 1 108 ? 17.407 6.841 -19.607 1.00 98.06 108 HIS A N 1
ATOM 849 C CA . HIS A 1 108 ? 18.764 6.569 -20.077 1.00 98.06 108 HIS A CA 1
ATOM 850 C C . HIS A 1 108 ? 19.351 5.280 -19.472 1.00 98.06 108 HIS A C 1
ATOM 852 O O . HIS A 1 108 ? 19.961 4.481 -20.180 1.00 98.06 108 HIS A O 1
ATOM 858 N N . ILE A 1 109 ? 19.138 5.032 -18.171 1.00 97.19 109 ILE A N 1
ATOM 859 C CA . ILE A 1 109 ? 19.552 3.768 -17.535 1.00 97.19 109 ILE A CA 1
ATOM 860 C C . ILE A 1 109 ? 18.847 2.585 -18.206 1.00 97.19 109 ILE A C 1
ATOM 862 O O . ILE A 1 109 ? 19.495 1.589 -18.529 1.00 97.19 109 ILE A O 1
ATOM 866 N N . TYR A 1 110 ? 17.537 2.702 -18.436 1.00 95.94 110 TYR A N 1
ATOM 867 C CA . TYR A 1 110 ? 16.753 1.683 -19.130 1.00 95.94 110 TYR A CA 1
ATOM 868 C C . TYR A 1 110 ? 17.301 1.383 -20.537 1.00 95.94 110 TYR A C 1
ATOM 870 O O . TYR A 1 110 ? 17.490 0.215 -20.876 1.00 95.94 110 TYR A O 1
ATOM 878 N N . GLU A 1 111 ? 17.634 2.408 -21.327 1.00 96.00 111 GLU A N 1
ATOM 879 C CA . GLU A 1 111 ? 18.218 2.247 -22.664 1.00 96.00 111 GLU A CA 1
ATOM 880 C C . GLU A 1 111 ? 19.559 1.512 -22.622 1.00 96.00 111 GLU A C 1
ATOM 882 O O . GLU A 1 111 ? 19.739 0.530 -23.341 1.00 96.00 111 GLU A O 1
ATOM 887 N N . VAL A 1 112 ? 20.464 1.921 -21.726 1.00 96.38 112 VAL A N 1
ATOM 888 C CA . VAL A 1 112 ? 21.781 1.286 -21.565 1.00 96.38 112 VAL A CA 1
ATOM 889 C C . VAL A 1 112 ? 21.648 -0.190 -21.180 1.00 96.38 112 VAL A C 1
ATOM 891 O O . VAL A 1 112 ? 22.379 -1.035 -21.702 1.00 96.38 112 VAL A O 1
ATOM 894 N N . VAL A 1 113 ? 20.729 -0.526 -20.268 1.00 94.12 113 VAL A N 1
ATOM 895 C CA . VAL A 1 113 ? 20.474 -1.923 -19.876 1.00 94.12 113 VAL A CA 1
ATOM 896 C C . VAL A 1 113 ? 19.894 -2.713 -21.048 1.00 94.12 113 VAL A C 1
ATOM 898 O O . VAL A 1 113 ? 20.336 -3.830 -21.311 1.00 94.12 113 VAL A O 1
ATOM 901 N N . HIS A 1 114 ? 18.954 -2.131 -21.791 1.00 93.75 114 HIS A N 1
ATOM 902 C CA . HIS A 1 114 ? 18.351 -2.789 -22.943 1.00 93.75 114 HIS A CA 1
ATOM 903 C C . HIS A 1 114 ? 19.369 -3.040 -24.071 1.00 93.75 114 HIS A C 1
ATOM 905 O O . HIS A 1 114 ? 19.325 -4.090 -24.707 1.00 93.75 114 HIS A O 1
ATOM 911 N N . GLU A 1 115 ? 20.284 -2.106 -24.343 1.00 94.62 115 GLU A N 1
ATOM 912 C CA . GLU A 1 115 ? 21.344 -2.269 -25.353 1.00 94.62 115 GLU A CA 1
ATOM 913 C C . GLU A 1 115 ? 22.332 -3.379 -24.993 1.00 94.62 115 GLU A C 1
ATOM 915 O O . GLU A 1 115 ? 22.751 -4.148 -25.858 1.00 94.62 115 GLU A O 1
ATOM 920 N N . LYS A 1 116 ? 22.685 -3.490 -23.708 1.00 94.31 116 LYS A N 1
ATOM 921 C CA . LYS A 1 116 ? 23.573 -4.550 -23.207 1.00 94.31 116 LYS A CA 1
ATOM 922 C C . LYS A 1 116 ? 22.873 -5.903 -23.060 1.00 94.31 116 LYS A C 1
ATOM 924 O O . LYS A 1 116 ? 23.550 -6.927 -22.982 1.00 94.31 116 LYS A O 1
ATOM 929 N N . GLY A 1 117 ? 21.542 -5.903 -23.042 1.00 92.25 117 GLY A N 1
ATOM 930 C CA . GLY A 1 117 ? 20.706 -7.074 -22.822 1.00 92.25 117 GLY A CA 1
ATOM 931 C C . GLY A 1 117 ? 20.473 -7.375 -21.338 1.00 92.25 117 GLY A C 1
ATOM 932 O O . GLY A 1 117 ? 21.318 -7.136 -20.475 1.00 92.25 117 GLY A O 1
ATOM 933 N N . PHE A 1 118 ? 19.303 -7.942 -21.042 1.00 89.50 118 PHE A N 1
ATOM 934 C CA . PHE A 1 118 ? 18.918 -8.342 -19.690 1.00 89.50 118 PHE A CA 1
ATOM 935 C C . PHE A 1 118 ? 19.607 -9.657 -19.299 1.00 89.50 118 PHE A C 1
ATOM 937 O O . PHE A 1 118 ? 19.272 -10.726 -19.808 1.00 89.50 118 PHE A O 1
ATOM 944 N N . THR A 1 119 ? 20.580 -9.588 -18.389 1.00 87.81 119 THR A N 1
ATOM 945 C CA . THR A 1 119 ? 21.302 -10.772 -17.887 1.00 87.81 119 THR A CA 1
ATOM 946 C C . THR A 1 119 ? 20.513 -11.533 -16.820 1.00 87.81 119 THR A C 1
ATOM 948 O O . THR A 1 119 ? 20.609 -12.758 -16.742 1.00 87.81 119 THR A O 1
ATOM 951 N N . GLN A 1 120 ? 19.705 -10.825 -16.025 1.00 87.56 120 GLN A N 1
ATOM 952 C CA . GLN A 1 120 ? 18.820 -11.403 -15.018 1.00 87.56 120 GLN A CA 1
ATOM 953 C C . GLN A 1 120 ? 17.455 -11.741 -15.631 1.00 87.56 120 GLN A C 1
ATOM 955 O O . GLN A 1 120 ? 16.789 -10.874 -16.191 1.00 87.56 120 GLN A O 1
ATOM 960 N N . LYS A 1 121 ? 17.032 -13.003 -15.506 1.00 88.94 121 LYS A N 1
ATOM 961 C CA . LYS A 1 121 ? 15.752 -13.503 -16.041 1.00 88.94 121 LYS A CA 1
ATOM 962 C C . LYS A 1 121 ? 14.617 -13.465 -15.015 1.00 88.94 121 LYS A C 1
ATOM 964 O O . LYS A 1 121 ? 13.448 -13.504 -15.392 1.00 88.94 121 LYS A O 1
ATOM 969 N N . VAL A 1 122 ? 14.955 -13.415 -13.729 1.00 91.50 122 VAL A N 1
ATOM 970 C CA . VAL A 1 122 ? 14.008 -13.366 -12.614 1.00 91.50 122 VAL A CA 1
ATOM 971 C C . VAL A 1 122 ? 13.644 -11.912 -12.328 1.00 91.50 122 VAL A C 1
ATOM 973 O O . VAL A 1 122 ? 14.514 -11.086 -12.069 1.00 91.50 122 VAL A O 1
ATOM 976 N N . ASN A 1 123 ? 12.348 -11.606 -12.340 1.00 93.56 123 ASN A N 1
ATOM 977 C CA . ASN A 1 123 ? 11.821 -10.277 -12.046 1.00 93.56 123 ASN A CA 1
ATOM 978 C C . ASN A 1 123 ? 10.836 -10.364 -10.877 1.00 93.56 123 ASN A C 1
ATOM 980 O O . ASN A 1 123 ? 9.952 -11.220 -10.881 1.00 93.56 123 ASN A O 1
ATOM 984 N N . LEU A 1 124 ? 10.955 -9.456 -9.907 1.00 96.25 124 LEU A N 1
ATOM 985 C CA . LEU A 1 124 ? 10.014 -9.322 -8.795 1.00 96.25 124 LEU A CA 1
ATOM 986 C C . LEU A 1 124 ? 9.342 -7.949 -8.846 1.00 96.25 124 LEU A C 1
ATOM 988 O O . LEU A 1 124 ? 10.017 -6.923 -8.857 1.00 96.25 124 LEU A O 1
ATOM 992 N N . GLY A 1 125 ? 8.010 -7.942 -8.821 1.00 96.50 125 GLY A N 1
ATOM 993 C CA . GLY A 1 125 ? 7.199 -6.737 -8.673 1.00 96.50 125 GLY A CA 1
ATOM 994 C C . GLY A 1 125 ? 6.477 -6.720 -7.329 1.00 96.50 125 GLY A C 1
ATOM 995 O O . GLY A 1 125 ? 5.715 -7.637 -7.030 1.00 96.50 125 GLY A O 1
ATOM 996 N N . LEU A 1 126 ? 6.693 -5.670 -6.533 1.00 97.38 126 LEU A N 1
ATOM 997 C CA . LEU A 1 126 ? 5.960 -5.407 -5.289 1.00 97.38 126 LEU A CA 1
ATOM 998 C C . LEU A 1 126 ? 5.086 -4.165 -5.478 1.00 97.38 126 LEU A C 1
ATOM 1000 O O . LEU A 1 126 ? 5.494 -3.038 -5.192 1.00 97.38 126 LEU A O 1
ATOM 1004 N N . PHE A 1 127 ? 3.892 -4.381 -6.023 1.00 97.38 127 PHE A N 1
ATOM 1005 C CA . PHE A 1 127 ? 3.020 -3.309 -6.496 1.00 97.38 127 PHE A CA 1
ATOM 1006 C C . PHE A 1 127 ? 1.922 -2.954 -5.491 1.00 97.38 127 PHE A C 1
ATOM 1008 O O . PHE A 1 127 ? 1.448 -3.810 -4.742 1.00 97.38 127 PHE A O 1
ATOM 1015 N N . ARG A 1 128 ? 1.472 -1.696 -5.526 1.00 98.12 128 ARG A N 1
ATOM 1016 C CA . ARG A 1 128 ? 0.222 -1.251 -4.894 1.00 98.12 128 ARG A CA 1
ATOM 1017 C C . ARG A 1 128 ? -0.575 -0.428 -5.884 1.00 98.12 128 ARG A C 1
ATOM 1019 O O . ARG A 1 128 ? -0.052 0.504 -6.480 1.00 98.12 128 ARG A O 1
ATOM 1026 N N . SER A 1 129 ? -1.838 -0.786 -6.050 1.00 98.06 129 SER A N 1
ATOM 1027 C CA . SER A 1 129 ? -2.783 0.000 -6.827 1.00 98.06 129 SER A CA 1
ATOM 1028 C C . SER A 1 129 ? -3.706 0.744 -5.879 1.00 98.06 129 SER A C 1
ATOM 1030 O O . SER A 1 129 ? -4.358 0.116 -5.046 1.00 98.06 129 SER A O 1
ATOM 1032 N N . ASP A 1 130 ? -3.786 2.058 -6.040 1.00 98.00 130 ASP A N 1
ATOM 1033 C CA . ASP A 1 130 ? -4.563 2.931 -5.172 1.00 98.00 130 ASP A CA 1
ATOM 1034 C C . ASP A 1 130 ? -5.862 3.346 -5.868 1.00 98.00 130 ASP A C 1
ATOM 1036 O O . ASP A 1 130 ? -5.897 3.592 -7.078 1.00 98.00 130 ASP A O 1
ATOM 1040 N N . TYR A 1 131 ? -6.960 3.370 -5.111 1.00 97.38 131 TYR A N 1
ATOM 1041 C CA . TYR A 1 131 ? -8.309 3.546 -5.644 1.00 97.38 131 TYR A CA 1
ATOM 1042 C C . TYR A 1 131 ? -9.130 4.507 -4.794 1.00 97.38 131 TYR A C 1
ATOM 1044 O O . TYR A 1 131 ? -9.007 4.532 -3.571 1.00 97.38 131 TYR A O 1
ATOM 1052 N N . LEU A 1 132 ? -10.043 5.223 -5.445 1.00 95.81 132 LEU A N 1
ATOM 1053 C CA . LEU A 1 132 ? -11.070 6.024 -4.788 1.00 95.81 132 LEU A CA 1
ATOM 1054 C C . LEU A 1 132 ? -12.458 5.609 -5.271 1.00 95.81 132 LEU A C 1
ATOM 1056 O O . LEU A 1 132 ? -12.658 5.253 -6.437 1.00 95.81 132 LEU A O 1
ATOM 1060 N N . LEU A 1 133 ? -13.425 5.669 -4.356 1.00 93.25 133 LEU A N 1
ATOM 1061 C CA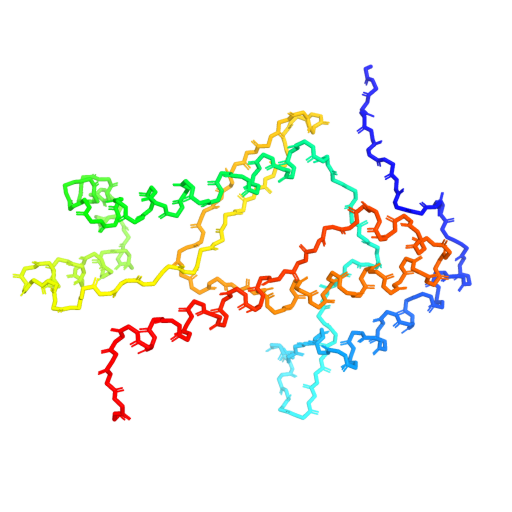 . LEU A 1 133 ? -14.834 5.584 -4.715 1.00 93.25 133 LEU A CA 1
ATOM 1062 C C . LEU A 1 133 ? -15.218 6.823 -5.528 1.00 93.25 133 LEU A C 1
ATOM 1064 O O . LEU A 1 133 ? -14.746 7.929 -5.271 1.00 93.25 133 LEU A O 1
ATOM 1068 N N . HIS A 1 134 ? -16.062 6.616 -6.527 1.00 87.12 134 HIS A N 1
ATOM 1069 C CA . HIS A 1 134 ? -16.571 7.655 -7.404 1.00 87.12 134 HIS A CA 1
ATOM 1070 C C . HIS A 1 134 ? -18.099 7.640 -7.376 1.00 87.12 134 HIS A C 1
ATOM 1072 O O . HIS A 1 134 ? -18.704 6.584 -7.176 1.00 87.12 134 HIS A O 1
ATOM 1078 N N . GLU A 1 135 ? -18.702 8.810 -7.599 1.00 79.81 135 GLU A N 1
ATOM 1079 C CA . GLU A 1 135 ? -20.146 9.032 -7.446 1.00 79.81 135 GLU A CA 1
ATOM 1080 C C . GLU A 1 135 ? -20.609 8.687 -6.012 1.00 79.81 135 GLU A C 1
ATOM 1082 O O . GLU A 1 135 ? -19.947 9.048 -5.042 1.00 79.81 135 GLU A O 1
ATOM 1087 N N . ASP A 1 136 ? -21.738 8.007 -5.860 1.00 71.56 136 ASP A N 1
ATOM 1088 C CA . ASP A 1 136 ? -22.353 7.588 -4.593 1.00 71.56 136 ASP A CA 1
ATOM 1089 C C . ASP A 1 136 ? -21.714 6.329 -3.969 1.00 71.56 136 ASP A C 1
ATOM 1091 O O . ASP A 1 136 ? -22.278 5.711 -3.069 1.00 71.56 136 ASP A O 1
ATOM 1095 N N . GLY A 1 137 ? -20.532 5.923 -4.441 1.00 69.75 137 GLY A N 1
ATOM 1096 C CA . GLY A 1 137 ? -19.883 4.673 -4.038 1.00 69.75 137 GLY A CA 1
ATOM 1097 C C . GLY A 1 137 ? -20.248 3.472 -4.913 1.00 69.75 137 GLY A C 1
ATOM 1098 O O . GLY A 1 137 ? -19.711 2.383 -4.690 1.00 69.75 137 GLY A O 1
ATOM 1099 N N . SER A 1 138 ? -21.085 3.663 -5.941 1.00 76.38 138 SER A N 1
ATOM 1100 C CA . SER A 1 138 ? -21.393 2.639 -6.950 1.00 76.38 138 SER A CA 1
ATOM 1101 C C . SER A 1 138 ? -20.226 2.333 -7.892 1.00 76.38 138 SER A C 1
ATOM 1103 O O . SER A 1 138 ? 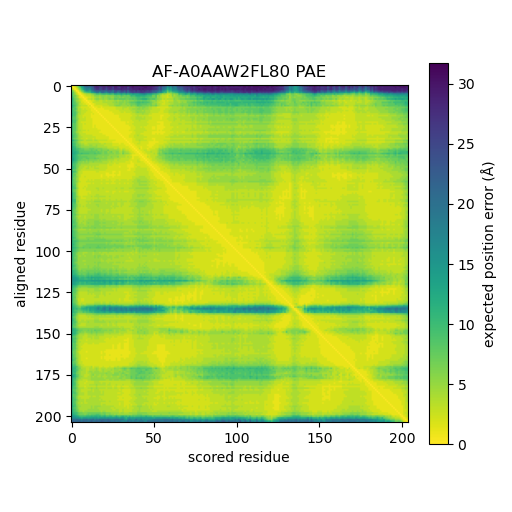-20.173 1.252 -8.484 1.00 76.38 138 SER A O 1
ATOM 1105 N N . LYS A 1 139 ? -19.269 3.258 -8.034 1.00 88.88 139 LYS A N 1
ATOM 1106 C CA . LYS A 1 139 ? -18.089 3.091 -8.888 1.00 88.88 139 LYS A CA 1
ATOM 1107 C C . LYS A 1 139 ? -16.808 3.223 -8.081 1.00 88.88 139 LYS A C 1
ATOM 1109 O O . LYS A 1 139 ? -16.735 3.928 -7.080 1.00 88.88 139 LYS A O 1
ATOM 1114 N N . ILE A 1 140 ? -15.765 2.564 -8.570 1.00 95.31 140 ILE A N 1
ATOM 1115 C CA . ILE A 1 140 ? -14.407 2.656 -8.040 1.00 95.31 140 ILE A CA 1
ATOM 1116 C C . ILE A 1 140 ? -13.444 2.934 -9.190 1.00 95.31 140 ILE A C 1
ATOM 1118 O O . ILE A 1 140 ? -13.593 2.383 -10.284 1.00 95.31 140 ILE A O 1
ATOM 1122 N N . LYS A 1 141 ? -12.499 3.846 -8.970 1.00 96.25 141 LYS A N 1
ATOM 1123 C CA . LYS A 1 141 ? -11.545 4.309 -9.981 1.00 96.25 141 LYS A CA 1
ATOM 1124 C C . LYS A 1 141 ? -10.128 4.188 -9.442 1.00 96.25 141 LYS A C 1
ATOM 1126 O O . LYS A 1 141 ? -9.879 4.532 -8.290 1.00 96.25 141 LYS A O 1
ATOM 1131 N N . GLN A 1 142 ? -9.225 3.683 -10.279 1.00 97.62 142 GLN A N 1
ATOM 1132 C CA . GLN A 1 142 ? -7.795 3.657 -9.987 1.00 97.62 142 GLN A CA 1
ATOM 1133 C C . GLN A 1 142 ? -7.254 5.087 -10.065 1.00 97.62 142 GLN A C 1
ATOM 1135 O O . GLN A 1 142 ? -7.532 5.793 -11.033 1.00 97.62 142 GLN A O 1
ATOM 1140 N N . VAL A 1 143 ? -6.527 5.502 -9.033 1.00 97.56 143 VAL A N 1
ATOM 1141 C CA . VAL A 1 143 ? -5.860 6.807 -8.956 1.00 97.56 143 VAL A CA 1
ATOM 1142 C C . VAL A 1 143 ? -4.436 6.684 -9.467 1.00 97.56 143 VAL A C 1
ATOM 1144 O O . VAL A 1 143 ? -4.029 7.431 -10.350 1.00 97.56 143 VAL A O 1
ATOM 1147 N N . GLU A 1 144 ? -3.698 5.715 -8.934 1.00 97.56 144 GLU A N 1
ATOM 1148 C CA . GLU A 1 144 ? -2.313 5.468 -9.307 1.00 97.56 144 GLU A CA 1
ATOM 1149 C C . GLU A 1 144 ? -1.937 4.002 -9.111 1.00 97.56 144 GLU A C 1
ATOM 1151 O O . GLU A 1 144 ? -2.615 3.233 -8.420 1.00 97.56 144 GLU A O 1
ATOM 1156 N N . LEU A 1 145 ? -0.821 3.627 -9.727 1.00 97.75 145 LEU A N 1
ATOM 1157 C CA . LEU A 1 145 ? -0.164 2.359 -9.494 1.00 97.75 145 LEU A CA 1
ATOM 1158 C C . LEU A 1 145 ? 1.289 2.615 -9.095 1.00 97.75 145 LEU A C 1
ATOM 1160 O O . LEU A 1 145 ? 2.108 3.059 -9.896 1.00 97.75 145 LEU A O 1
ATOM 1164 N N . ASN A 1 146 ? 1.604 2.249 -7.863 1.00 98.25 146 ASN A N 1
ATOM 1165 C CA . ASN A 1 146 ? 2.936 2.307 -7.298 1.00 98.25 146 ASN A CA 1
ATOM 1166 C C . ASN A 1 146 ? 3.727 1.051 -7.682 1.00 98.25 146 ASN A C 1
ATOM 1168 O O . ASN A 1 146 ? 3.384 -0.065 -7.280 1.00 98.25 146 ASN A O 1
ATOM 1172 N N . THR A 1 147 ? 4.794 1.245 -8.462 1.00 97.31 147 THR A N 1
ATOM 1173 C CA . THR A 1 147 ? 5.701 0.176 -8.915 1.00 97.31 147 THR A CA 1
ATOM 1174 C C . THR A 1 147 ? 7.052 0.174 -8.197 1.00 97.31 147 THR A C 1
ATOM 1176 O O . THR A 1 147 ? 7.834 -0.761 -8.362 1.00 97.31 147 THR A O 1
ATOM 1179 N N . ILE A 1 148 ? 7.321 1.191 -7.375 1.00 96.31 148 ILE A N 1
ATOM 1180 C CA . ILE A 1 148 ? 8.570 1.376 -6.635 1.00 96.31 148 ILE A CA 1
ATOM 1181 C C . ILE A 1 148 ? 8.281 1.831 -5.205 1.00 96.31 148 ILE A C 1
ATOM 1183 O O . ILE A 1 148 ? 7.358 2.604 -4.966 1.00 96.31 148 ILE A O 1
ATOM 1187 N N . ALA A 1 149 ? 9.089 1.350 -4.253 1.00 92.06 149 ALA A N 1
ATOM 1188 C CA . ALA A 1 149 ? 9.049 1.761 -2.846 1.00 92.06 149 ALA A CA 1
ATOM 1189 C C . ALA A 1 149 ? 7.641 1.718 -2.212 1.00 92.06 149 ALA A C 1
ATOM 1191 O O . ALA A 1 149 ? 7.262 2.576 -1.408 1.00 92.06 149 ALA A O 1
ATOM 1192 N N . THR A 1 150 ? 6.872 0.682 -2.557 1.00 91.94 150 THR A N 1
ATOM 1193 C CA . THR A 1 150 ? 5.516 0.465 -2.052 1.00 91.94 150 THR A CA 1
ATOM 1194 C C . THR A 1 150 ? 5.514 0.329 -0.531 1.00 91.94 150 THR A C 1
ATOM 1196 O O . THR A 1 150 ? 5.900 -0.693 0.036 1.00 91.94 150 THR A O 1
ATOM 1199 N N . SER A 1 151 ? 5.069 1.389 0.135 1.00 91.81 151 SER A N 1
ATOM 1200 C CA . SER A 1 151 ? 5.069 1.496 1.594 1.00 91.81 151 SER A CA 1
ATOM 1201 C C . SER A 1 151 ? 3.850 0.820 2.241 1.00 91.81 151 SER A C 1
ATOM 1203 O O . SER A 1 151 ? 2.857 0.512 1.582 1.00 91.81 151 SER A O 1
ATOM 1205 N N . PHE A 1 152 ? 3.918 0.650 3.565 1.00 94.88 152 PHE A N 1
ATOM 1206 C CA . PHE A 1 152 ? 2.810 0.273 4.461 1.00 94.88 152 PHE A CA 1
ATOM 1207 C C . PHE A 1 152 ? 2.295 -1.170 4.423 1.00 94.88 152 PHE A C 1
ATOM 1209 O O . PHE A 1 152 ? 1.346 -1.459 5.141 1.00 94.88 152 PHE A O 1
ATOM 1216 N N . ALA A 1 153 ? 2.935 -2.112 3.724 1.00 95.94 153 ALA A N 1
ATOM 1217 C CA . ALA A 1 153 ? 2.527 -3.525 3.797 1.00 95.94 153 ALA A CA 1
ATOM 1218 C C . ALA A 1 153 ? 2.487 -4.061 5.250 1.00 95.94 153 ALA A C 1
ATOM 1220 O O . ALA A 1 153 ? 1.509 -4.687 5.661 1.00 95.94 153 ALA A O 1
ATOM 1221 N N . ALA A 1 154 ? 3.517 -3.750 6.049 1.00 95.62 154 ALA A N 1
ATOM 1222 C CA . ALA A 1 154 ? 3.578 -4.090 7.474 1.00 95.62 154 ALA A CA 1
ATOM 1223 C C . ALA A 1 154 ? 2.545 -3.318 8.307 1.00 95.62 154 ALA A C 1
ATOM 1225 O O . ALA A 1 154 ? 1.713 -3.925 8.977 1.00 95.62 154 ALA A O 1
ATOM 1226 N N . LEU A 1 155 ? 2.553 -1.984 8.212 1.00 96.25 155 LEU A N 1
ATOM 1227 C CA . LEU A 1 155 ? 1.660 -1.135 9.001 1.00 96.25 155 LEU A CA 1
ATOM 1228 C C . LEU A 1 155 ? 0.181 -1.418 8.714 1.00 96.25 155 LEU A C 1
ATOM 1230 O O . LEU A 1 155 ? -0.580 -1.558 9.655 1.00 96.25 155 LEU A O 1
ATOM 1234 N N . ALA A 1 156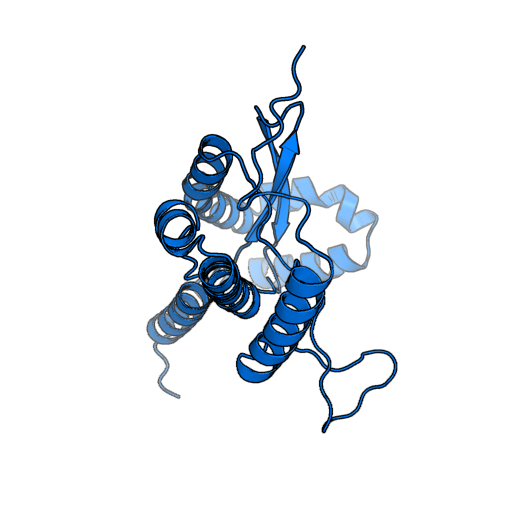 ? -0.225 -1.600 7.455 1.00 96.25 156 ALA A N 1
ATOM 1235 C CA . ALA A 1 156 ? -1.613 -1.908 7.104 1.00 96.25 156 ALA A CA 1
ATOM 1236 C C . ALA A 1 156 ? -2.081 -3.260 7.667 1.00 96.25 156 ALA A C 1
ATOM 1238 O O . ALA A 1 156 ? -3.240 -3.393 8.073 1.00 96.25 156 ALA A O 1
ATOM 1239 N N . THR A 1 157 ? -1.182 -4.252 7.712 1.00 97.25 157 THR A N 1
ATOM 1240 C CA . THR A 1 157 ? -1.452 -5.557 8.335 1.00 97.25 157 THR A CA 1
ATOM 1241 C C . THR A 1 157 ? -1.751 -5.364 9.824 1.00 97.25 157 THR A C 1
ATOM 1243 O O . THR A 1 157 ? -2.829 -5.731 10.289 1.00 97.25 157 THR A O 1
ATOM 1246 N N . ILE A 1 158 ? -0.865 -4.662 10.534 1.00 97.44 158 ILE A N 1
ATOM 1247 C CA . ILE A 1 158 ? -0.987 -4.380 11.971 1.00 97.44 158 ILE A CA 1
ATOM 1248 C C . ILE A 1 158 ? -2.205 -3.482 12.269 1.00 97.44 158 ILE A C 1
ATOM 1250 O O . ILE A 1 158 ? -2.941 -3.725 13.220 1.00 97.44 158 ILE A O 1
ATOM 1254 N N . THR A 1 159 ? -2.505 -2.483 11.434 1.00 97.38 159 THR A N 1
ATOM 1255 C CA . THR A 1 159 ? -3.711 -1.645 11.574 1.00 97.38 159 THR A CA 1
ATOM 1256 C C . THR A 1 159 ? -4.996 -2.462 11.422 1.00 97.38 159 THR A C 1
ATOM 1258 O O . THR A 1 159 ? -5.983 -2.192 12.102 1.00 97.38 159 THR A O 1
ATOM 1261 N N . SER A 1 160 ? -4.996 -3.496 10.578 1.00 96.94 160 SER A N 1
ATOM 1262 C CA . SER A 1 160 ? -6.156 -4.386 10.442 1.00 96.94 160 SER A CA 1
ATOM 1263 C C . SER A 1 160 ? -6.381 -5.215 11.714 1.00 96.94 160 SER A C 1
ATOM 1265 O O . SER A 1 160 ? -7.524 -5.454 12.100 1.00 96.94 160 SER A O 1
ATOM 1267 N N . GLU A 1 161 ? -5.306 -5.636 12.386 1.00 97.31 161 GLU A N 1
ATOM 1268 C CA . GLU A 1 161 ? -5.364 -6.308 13.693 1.00 97.31 161 GLU A CA 1
ATOM 1269 C C . GLU A 1 161 ? -5.846 -5.354 14.792 1.00 97.31 161 GLU A C 1
ATOM 1271 O O . GLU A 1 161 ? -6.752 -5.703 15.551 1.00 97.31 161 GLU A O 1
ATOM 1276 N N . TYR A 1 162 ? -5.329 -4.122 14.806 1.00 97.94 162 TYR A N 1
ATOM 1277 C CA . TYR A 1 162 ? -5.803 -3.053 15.681 1.00 97.94 162 TYR A CA 1
ATOM 1278 C C . TYR A 1 162 ? -7.315 -2.831 15.542 1.00 97.94 162 TYR A C 1
ATOM 1280 O O . TYR A 1 162 ? -8.035 -2.803 16.539 1.00 97.94 162 TYR A O 1
ATOM 1288 N N . HIS A 1 163 ? -7.827 -2.714 14.311 1.00 97.69 163 HIS A N 1
ATOM 1289 C CA . HIS A 1 163 ? -9.256 -2.486 14.087 1.00 97.69 163 HIS A CA 1
ATOM 1290 C C . HIS A 1 163 ? -10.118 -3.658 14.567 1.00 97.69 163 HIS A C 1
ATOM 1292 O O . HIS A 1 163 ? -11.227 -3.431 15.044 1.00 97.69 163 HIS A O 1
ATOM 1298 N N . ARG A 1 164 ? -9.621 -4.903 14.527 1.00 97.06 164 ARG A N 1
ATOM 1299 C CA . ARG A 1 164 ? -10.315 -6.034 15.170 1.00 97.06 164 ARG A CA 1
ATOM 1300 C C . ARG A 1 164 ? -10.324 -5.903 16.690 1.00 97.06 164 ARG A C 1
ATOM 1302 O O . ARG A 1 164 ? -11.356 -6.171 17.302 1.00 97.06 164 ARG A O 1
ATOM 1309 N N . TYR A 1 165 ? -9.200 -5.500 17.282 1.00 97.19 165 TYR A N 1
ATOM 1310 C CA . TYR A 1 165 ? -9.080 -5.285 18.723 1.00 97.19 165 TYR A CA 1
ATOM 1311 C C . TYR A 1 165 ? -10.052 -4.203 19.211 1.00 97.19 165 TYR A C 1
ATOM 1313 O O . TYR A 1 165 ? -10.900 -4.487 20.053 1.00 97.19 165 TYR A O 1
ATOM 1321 N N . ILE A 1 166 ? -10.006 -2.999 18.635 1.00 97.00 166 ILE A N 1
ATOM 1322 C CA . ILE A 1 166 ? -10.818 -1.875 19.120 1.00 97.00 166 ILE A CA 1
ATOM 1323 C C . ILE A 1 166 ? -12.320 -2.096 18.898 1.00 97.00 166 ILE A C 1
ATOM 1325 O O . ILE A 1 166 ? -13.131 -1.748 19.752 1.00 97.00 166 ILE A O 1
ATOM 1329 N N . LEU A 1 167 ? -12.714 -2.750 17.797 1.00 96.12 167 LEU A N 1
ATOM 1330 C CA . LEU A 1 167 ? -14.111 -3.137 17.602 1.00 96.12 167 LEU A CA 1
ATOM 1331 C C . LEU A 1 167 ? -14.558 -4.175 18.633 1.00 96.12 167 LEU A C 1
ATOM 1333 O O . LEU A 1 167 ? -15.708 -4.136 19.056 1.00 96.12 167 LEU A O 1
ATOM 1337 N N . ALA A 1 168 ? -13.684 -5.096 19.049 1.00 94.75 168 ALA A N 1
ATOM 1338 C CA . ALA A 1 168 ? -14.016 -6.058 20.093 1.00 94.75 168 ALA A CA 1
ATOM 1339 C C . ALA A 1 168 ? -14.218 -5.386 21.461 1.00 94.75 168 ALA A C 1
ATOM 1341 O O . ALA A 1 168 ? -15.139 -5.784 22.173 1.00 94.75 168 ALA A O 1
ATOM 1342 N N . GLU A 1 169 ? -13.425 -4.362 21.792 1.00 94.69 169 GLU A N 1
ATOM 1343 C CA . GLU A 1 169 ? -13.605 -3.550 23.009 1.00 94.69 169 GLU A CA 1
ATOM 1344 C C . GLU A 1 169 ? -14.959 -2.826 23.027 1.00 94.69 169 GLU A C 1
ATOM 1346 O O . GLU A 1 169 ? -15.571 -2.672 24.079 1.00 94.69 169 GLU A O 1
ATOM 1351 N N . LEU A 1 170 ? -15.472 -2.455 21.852 1.00 94.62 170 LEU A N 1
ATOM 1352 C CA . LEU A 1 170 ? -16.777 -1.814 21.672 1.00 94.62 170 LEU A CA 1
ATOM 1353 C C . LEU A 1 170 ? -17.938 -2.811 21.485 1.00 94.62 170 LEU A C 1
ATOM 1355 O O . LEU A 1 170 ? -19.002 -2.447 20.990 1.00 94.62 170 LEU A O 1
ATOM 1359 N N . GLY A 1 171 ? -17.745 -4.092 21.819 1.00 91.88 171 GLY A N 1
ATOM 1360 C CA . GLY A 1 171 ? -18.775 -5.132 21.683 1.00 91.88 171 GLY A CA 1
ATOM 1361 C C . GLY A 1 171 ? -19.018 -5.620 20.245 1.00 91.88 171 GLY A C 1
ATOM 1362 O O . GLY A 1 171 ? -19.829 -6.514 20.016 1.00 91.88 171 GLY A O 1
ATOM 1363 N N . GLY A 1 172 ? -18.274 -5.110 19.264 1.00 90.06 172 GLY A N 1
ATOM 1364 C CA . GLY A 1 172 ? -18.370 -5.434 17.838 1.00 90.06 172 GLY A CA 1
ATOM 1365 C C . GLY A 1 172 ? -17.544 -6.643 17.385 1.00 90.06 172 GLY A C 1
ATOM 1366 O O . GLY A 1 172 ? -17.242 -6.750 16.197 1.00 90.06 172 GLY A O 1
ATOM 1367 N N . ARG A 1 173 ? -17.158 -7.563 18.284 1.00 89.44 173 ARG A N 1
ATOM 1368 C CA . ARG A 1 173 ? -16.250 -8.691 17.967 1.00 89.44 173 ARG A CA 1
ATOM 1369 C C . ARG A 1 173 ? -16.749 -9.560 16.808 1.00 89.44 173 ARG A C 1
ATOM 1371 O O . ARG A 1 173 ? -15.970 -9.892 15.917 1.00 89.44 173 ARG A O 1
ATOM 1378 N N . GLN A 1 174 ? -18.032 -9.919 16.809 1.00 88.06 174 GLN A N 1
ATOM 1379 C CA . GLN A 1 174 ? -18.616 -10.742 15.746 1.00 88.06 174 GLN A CA 1
ATOM 1380 C C . GLN A 1 174 ? -18.585 -10.006 14.399 1.00 88.06 174 GLN A C 1
ATOM 1382 O O . GLN A 1 174 ? -18.043 -10.518 13.421 1.00 88.06 174 GLN A O 1
ATOM 1387 N N . LYS A 1 175 ? -19.069 -8.758 14.375 1.00 86.31 175 LYS A N 1
ATOM 1388 C CA . LYS A 1 175 ? -19.071 -7.909 13.176 1.00 86.31 175 LYS A CA 1
ATOM 1389 C C . LYS A 1 175 ? -17.653 -7.706 12.629 1.00 86.31 175 LYS A C 1
ATOM 1391 O O . LYS A 1 175 ? -17.444 -7.817 11.426 1.00 86.31 175 LYS A O 1
ATOM 1396 N N . ALA A 1 176 ? -16.663 -7.495 13.498 1.00 88.25 176 ALA A N 1
ATOM 1397 C CA . ALA A 1 176 ? -15.257 -7.385 13.114 1.00 88.25 176 ALA A CA 1
ATOM 1398 C C . ALA A 1 176 ? -14.728 -8.665 12.444 1.00 88.25 176 ALA A C 1
ATOM 1400 O O . ALA A 1 176 ? -14.015 -8.584 11.446 1.00 88.25 176 ALA A O 1
ATOM 1401 N N . SER A 1 177 ? -15.094 -9.842 12.959 1.00 87.25 177 SER A N 1
ATOM 1402 C CA . SER A 1 177 ? -14.706 -11.131 12.373 1.00 87.25 177 SER A CA 1
ATOM 1403 C C . SER A 1 177 ? -15.338 -11.380 10.998 1.00 87.25 177 SER A C 1
ATOM 1405 O O . SER A 1 177 ? -14.717 -12.014 10.151 1.00 87.25 177 SER A O 1
ATOM 1407 N N . GLU A 1 178 ? -16.564 -10.910 10.774 1.00 89.50 178 GLU A N 1
ATOM 1408 C CA . GLU A 1 178 ? -17.324 -11.152 9.538 1.00 89.50 178 GLU A CA 1
ATOM 1409 C C . GLU A 1 178 ? -17.065 -10.096 8.446 1.00 89.50 178 GLU A C 1
ATOM 1411 O O . GLU A 1 178 ? -17.181 -10.374 7.245 1.00 89.50 178 GLU A O 1
ATOM 1416 N N . GLN A 1 179 ? -16.748 -8.861 8.845 1.00 91.19 179 GLN A N 1
ATOM 1417 C CA . GLN A 1 179 ? -16.698 -7.714 7.935 1.00 91.19 179 GLN A CA 1
ATOM 1418 C C . GLN A 1 179 ? -15.283 -7.215 7.638 1.00 91.19 179 GLN A C 1
ATOM 1420 O O . GLN A 1 179 ? -15.055 -6.747 6.521 1.00 91.19 179 GLN A O 1
ATOM 1425 N N . LEU A 1 180 ? -14.326 -7.331 8.570 1.00 94.25 180 LEU A N 1
ATOM 1426 C CA . LEU A 1 180 ? -12.952 -6.904 8.298 1.00 94.25 180 LEU A CA 1
ATOM 1427 C C . LEU A 1 180 ? -12.208 -7.977 7.490 1.00 94.25 180 LEU A C 1
ATOM 1429 O O . LEU A 1 180 ? -12.045 -9.102 7.978 1.00 94.25 180 LEU A O 1
ATOM 1433 N N . PRO A 1 181 ? -11.701 -7.652 6.288 1.00 95.19 181 PRO A N 1
ATOM 1434 C CA . PRO A 1 181 ? -10.984 -8.615 5.463 1.00 95.19 181 PRO A CA 1
ATOM 1435 C C . PRO A 1 181 ? -9.687 -9.053 6.141 1.00 95.19 181 PRO A C 1
ATOM 1437 O O . PRO A 1 181 ? -9.079 -8.295 6.896 1.00 95.19 181 PRO A O 1
ATOM 1440 N N . GLU A 1 182 ? -9.239 -10.276 5.871 1.00 95.19 182 GLU A N 1
ATOM 1441 C CA . GLU A 1 182 ? -7.874 -10.683 6.205 1.00 95.19 182 GLU A CA 1
ATOM 1442 C C . GLU A 1 182 ? -6.876 -9.806 5.435 1.00 95.19 182 GLU A C 1
ATOM 1444 O O . GLU A 1 182 ? -7.053 -9.558 4.238 1.00 95.19 182 GLU A O 1
ATOM 1449 N N . ASN A 1 183 ? -5.833 -9.342 6.122 1.00 97.19 183 ASN A N 1
ATOM 1450 C CA . ASN A 1 183 ? -4.761 -8.565 5.521 1.00 97.19 183 ASN A CA 1
ATOM 1451 C C . ASN A 1 183 ? -3.438 -9.287 5.758 1.00 97.19 183 ASN A C 1
ATOM 1453 O O . ASN A 1 183 ? -2.954 -9.350 6.879 1.00 97.19 183 ASN A O 1
ATOM 1457 N N . ASN A 1 184 ? -2.876 -9.850 4.694 1.00 96.50 184 ASN A N 1
ATOM 1458 C CA . ASN A 1 184 ? -1.628 -10.605 4.719 1.00 96.50 184 ASN A CA 1
ATOM 1459 C C . ASN A 1 184 ? -0.542 -9.938 3.860 1.00 96.50 184 ASN A C 1
ATOM 1461 O O . ASN A 1 184 ? 0.394 -10.610 3.420 1.00 96.50 184 ASN A O 1
ATOM 1465 N N . ALA A 1 185 ? -0.654 -8.625 3.619 1.00 97.00 185 ALA A N 1
ATOM 1466 C CA . ALA A 1 185 ? 0.248 -7.880 2.745 1.00 97.00 185 ALA A CA 1
ATOM 1467 C C . ALA A 1 185 ? 1.716 -8.004 3.179 1.00 97.00 185 ALA A C 1
ATOM 1469 O O . ALA A 1 185 ? 2.581 -8.253 2.340 1.00 97.00 185 ALA A O 1
ATOM 1470 N N . PHE A 1 186 ? 1.995 -7.905 4.485 1.00 96.62 186 PHE A N 1
ATOM 1471 C CA . PHE A 1 186 ? 3.345 -8.077 5.029 1.00 96.62 186 PHE A CA 1
ATOM 1472 C C . PHE A 1 186 ? 3.948 -9.437 4.661 1.00 96.62 186 PHE A C 1
ATOM 1474 O O . PHE A 1 186 ? 5.019 -9.509 4.060 1.00 96.62 186 PHE A O 1
ATOM 1481 N N . ILE A 1 187 ? 3.218 -10.514 4.958 1.00 97.44 187 ILE A N 1
ATOM 1482 C CA . ILE A 1 187 ? 3.649 -11.884 4.673 1.00 97.44 187 ILE A CA 1
ATOM 1483 C C . ILE A 1 187 ? 3.791 -12.111 3.167 1.00 97.44 187 ILE A C 1
ATOM 1485 O O . ILE A 1 187 ? 4.750 -12.747 2.738 1.00 97.44 187 ILE A O 1
ATOM 1489 N N . GLY A 1 188 ? 2.874 -11.578 2.357 1.00 96.50 188 GLY A N 1
ATOM 1490 C CA . GLY A 1 188 ? 2.949 -11.651 0.899 1.00 96.50 188 GLY A CA 1
ATOM 1491 C C . GLY A 1 188 ? 4.222 -11.006 0.347 1.00 96.50 188 GLY A C 1
ATOM 1492 O O . GLY A 1 188 ? 4.907 -11.616 -0.472 1.00 96.50 188 GLY A O 1
ATOM 1493 N N . PHE A 1 189 ? 4.585 -9.820 0.845 1.00 97.06 189 PHE A N 1
ATOM 1494 C CA . PHE A 1 189 ? 5.804 -9.115 0.439 1.00 97.06 189 PHE A CA 1
ATOM 1495 C C . PHE A 1 189 ? 7.062 -9.877 0.869 1.00 97.06 189 PHE A C 1
ATOM 1497 O O . PHE A 1 189 ? 7.958 -10.082 0.050 1.00 97.06 189 PHE A O 1
ATOM 1504 N N . CYS A 1 190 ? 7.113 -10.367 2.113 1.00 97.69 190 CYS A N 1
ATOM 1505 C CA . CYS A 1 190 ? 8.222 -11.197 2.587 1.00 97.69 190 CYS A CA 1
ATOM 1506 C C . CYS A 1 190 ? 8.383 -12.469 1.748 1.00 97.69 190 CYS A C 1
ATOM 1508 O O . CYS A 1 190 ? 9.494 -12.786 1.334 1.00 97.69 190 CYS A O 1
ATOM 1510 N N . LYS A 1 191 ? 7.285 -13.169 1.439 1.00 97.88 191 LYS A N 1
ATOM 1511 C CA . LYS A 1 191 ? 7.314 -14.361 0.579 1.00 97.88 191 LYS A CA 1
ATOM 1512 C C . LYS A 1 191 ? 7.812 -14.043 -0.827 1.00 97.88 191 LYS A C 1
ATOM 1514 O O . LYS A 1 191 ? 8.629 -14.788 -1.345 1.00 97.88 191 LYS A O 1
ATOM 1519 N N . GLY A 1 192 ? 7.365 -12.936 -1.424 1.00 96.62 192 GLY A N 1
ATOM 1520 C CA . GLY A 1 192 ? 7.845 -12.504 -2.739 1.00 96.62 192 GLY A CA 1
ATOM 1521 C C . GLY A 1 192 ? 9.360 -12.283 -2.766 1.00 96.62 192 GLY A C 1
ATOM 1522 O O . GLY A 1 192 ? 10.028 -12.740 -3.690 1.00 96.62 192 GLY A O 1
ATOM 1523 N N . LEU A 1 193 ? 9.908 -11.648 -1.725 1.00 96.69 193 LEU A N 1
ATOM 1524 C CA . LEU A 1 193 ? 11.352 -11.444 -1.575 1.00 96.69 193 LEU A CA 1
ATOM 1525 C C . LEU A 1 193 ? 12.111 -12.761 -1.372 1.00 96.69 193 LEU A C 1
ATOM 1527 O O . LEU A 1 193 ? 13.127 -12.975 -2.029 1.00 96.69 193 LEU A O 1
ATOM 1531 N N . ILE A 1 194 ? 11.608 -13.647 -0.505 1.00 96.38 194 ILE A N 1
ATOM 1532 C CA . ILE A 1 194 ? 12.198 -14.974 -0.267 1.00 96.38 194 ILE A CA 1
ATOM 1533 C C . ILE A 1 194 ? 12.236 -15.771 -1.571 1.00 96.38 194 ILE A C 1
ATOM 1535 O O . ILE A 1 194 ? 13.296 -16.247 -1.959 1.00 96.38 194 ILE A O 1
ATOM 1539 N N . PHE A 1 195 ? 11.118 -15.838 -2.297 1.00 96.06 195 PHE A N 1
ATOM 1540 C CA . PHE A 1 195 ? 11.064 -16.546 -3.572 1.00 96.06 195 PHE A CA 1
ATOM 1541 C C . PHE A 1 195 ? 12.024 -15.950 -4.594 1.00 96.06 195 PHE A C 1
ATOM 1543 O O . PHE A 1 195 ? 12.727 -16.698 -5.260 1.00 96.06 195 PHE A O 1
ATOM 1550 N N . ALA A 1 196 ? 12.111 -14.623 -4.714 1.00 95.38 196 ALA A N 1
ATOM 1551 C CA . ALA A 1 196 ? 13.064 -14.006 -5.633 1.00 95.38 196 ALA A CA 1
ATOM 1552 C C . ALA A 1 196 ? 14.521 -14.379 -5.305 1.00 95.38 196 ALA A C 1
ATOM 1554 O O . ALA A 1 196 ? 15.296 -14.638 -6.224 1.00 95.38 196 ALA A O 1
ATOM 1555 N N . TRP A 1 197 ? 14.880 -14.455 -4.019 1.00 94.81 197 TRP A N 1
ATOM 1556 C CA . TRP A 1 197 ? 16.202 -14.911 -3.582 1.00 94.81 197 TRP A CA 1
ATOM 1557 C C . TRP A 1 197 ? 16.434 -16.398 -3.891 1.00 94.81 197 TRP A C 1
ATOM 1559 O O . TRP A 1 197 ? 17.458 -16.751 -4.473 1.00 94.81 197 TRP A O 1
ATOM 1569 N N . GLU A 1 198 ? 15.460 -17.261 -3.599 1.00 94.44 198 GLU A N 1
ATOM 1570 C CA . GLU A 1 198 ? 15.525 -18.692 -3.928 1.00 94.44 198 GLU A CA 1
ATOM 1571 C C . GLU A 1 198 ? 15.661 -18.921 -5.443 1.00 94.44 198 GLU A C 1
ATOM 1573 O O . GLU A 1 198 ? 16.471 -19.737 -5.878 1.00 94.44 198 GLU A O 1
ATOM 1578 N N . PHE A 1 199 ? 14.927 -18.159 -6.265 1.00 94.38 199 PHE A N 1
ATOM 1579 C CA . PHE A 1 199 ? 15.015 -18.214 -7.728 1.00 94.38 199 PHE A CA 1
ATOM 1580 C C . PHE A 1 199 ? 16.337 -17.674 -8.273 1.00 94.38 199 PHE A C 1
ATOM 1582 O O . PHE A 1 199 ? 16.791 -18.139 -9.320 1.00 94.38 199 PHE A O 1
ATOM 1589 N N . TYR A 1 200 ? 16.954 -16.705 -7.593 1.00 92.44 200 TYR A N 1
ATOM 1590 C CA . TYR A 1 200 ? 18.297 -16.241 -7.937 1.00 92.44 200 TYR A CA 1
ATOM 1591 C C . TYR A 1 200 ? 19.332 -17.365 -7.763 1.00 92.44 200 TYR A C 1
ATOM 1593 O O . TYR A 1 200 ? 20.276 -17.445 -8.547 1.00 92.44 200 TYR A O 1
ATOM 1601 N N . ASN A 1 201 ? 19.108 -18.264 -6.794 1.00 90.50 201 ASN A N 1
ATOM 1602 C CA . ASN A 1 201 ? 19.858 -19.505 -6.588 1.00 90.50 201 ASN A CA 1
ATOM 1603 C C . ASN A 1 201 ? 21.383 -19.298 -6.490 1.00 90.50 201 ASN A C 1
ATOM 1605 O O . ASN A 1 201 ? 22.168 -20.064 -7.052 1.00 90.50 201 ASN A O 1
ATOM 1609 N N . ASN A 1 202 ? 21.795 -18.251 -5.771 1.00 86.38 202 ASN A N 1
ATOM 1610 C CA . ASN A 1 202 ? 23.184 -18.049 -5.373 1.00 86.38 202 ASN A CA 1
ATOM 1611 C C . ASN A 1 202 ? 23.281 -18.093 -3.839 1.00 86.38 202 ASN A C 1
ATOM 1613 O O . ASN A 1 202 ? 22.698 -17.224 -3.190 1.00 86.38 202 ASN A O 1
ATOM 1617 N N . PRO A 1 203 ? 23.951 -19.105 -3.260 1.00 75.75 203 PRO A N 1
ATOM 1618 C CA . PRO A 1 203 ? 24.065 -19.255 -1.812 1.00 75.75 203 PRO A CA 1
ATOM 1619 C C . PRO A 1 203 ? 25.123 -18.340 -1.173 1.00 75.75 203 PRO A C 1
ATOM 1621 O O . PRO A 1 203 ? 25.158 -18.260 0.055 1.00 75.75 203 PRO A O 1
ATOM 1624 N N . GLU A 1 204 ? 25.985 -17.703 -1.976 1.00 68.44 204 GLU A N 1
ATOM 1625 C CA . GLU A 1 204 ? 26.957 -16.682 -1.543 1.00 68.44 204 GLU A CA 1
ATOM 1626 C C . GLU A 1 204 ? 26.322 -15.288 -1.457 1.00 68.44 204 GLU A C 1
ATOM 1628 O O . GLU A 1 204 ? 26.598 -14.589 -0.454 1.00 68.44 204 GLU A O 1
#

Organism: NCBI:txid286306

Nearest PDB structures (foldseek):
  8fbz-assembly1_B  TM=8.713E-01  e=7.879E-10  Homo sapiens
  5oeu-assembly1_C  TM=9.542E-01  e=3.749E-08  Globodera pallida
  3kal-assembly1_B  TM=9.349E-01  e=4.230E-08  Glycine max
  5oes-assembly1_B  TM=9.012E-01  e=6.855E-08  Solanum tuberosum
  3kal-assembly1_A  TM=9.354E-01  e=1.253E-07  Glycine max

Secondary structure (DSSP, 8-state):
-----PPPSS-SSPPHHHHHHHHHHHHHHHHHTT-EE--SSS--TT--EEPP--SSPPP--HHHHHHHHHHHHHHHHHHHHHHT-HHHHHHHHHHHHHH-HHHHHHHHHHHHHHHH-----------EEEEEEETTTTEEEEEEEE-SS---HHHHHHHHHHHHHHHHHTT-HHHHHHHSPP--HHHHHHHHHHHHHHHH----

Radius of gyration: 21.9 Å; Cα contacts (8 Å, |Δi|>4): 163; chains: 1; bounding box: 59×38×57 Å